Protein AF-A0A9P6CPQ5-F1 (afdb_monomer)

Radius of gyration: 21.69 Å; Cα contacts (8 Å, |Δi|>4): 184; chains: 1; bounding box: 57×40×64 Å

Secondary structure (DSSP, 8-state):
-PPPP--TT-HHHHHHHHHHHHHHHHHHHHHHHHHHHHHHHHHHHHHH-SS--HHHHHHHHHHHHHHHHHHHHHHHHHHHHHHHHHHHHSS-TTS-HHHHHHHHHHHHHHHHHHHHHHHHHHHHHHHHHHHHHHHHH-TT-GGGGHHHHHHHHHHHHHHHHHHHHHHH-S---S-HHHHHHHHHHHHHHHHHHHHHHHHHHHHHHHHHHHHHHHH-S-PPPHHHHHHHHHHHHHHHHHHHHHHHHHHHHHHH--

pLDDT: mean 83.07, std 12.84, range [24.42, 96.0]

Foldseek 3Di:
DDQDPPDLPPVVVVVLVLVLLVVVLVLLVVVLVVLVVLLVVLVCVVVVDPDDDPVSVVSNVLSVLLNVLSVLLSVLSVVLSVLLCCLQPVDDPPDRNVVSVVVSQVVSQVSVLSNLLSVLVNLLSLLVVLLVVLCVLPVPCNVLSVVLVVLSVVSVVLSVVVVVVCVVDVGDGPDPVSLVSVLSNLVSSLVSLVSSLVSLVVSLVVVVVVCCVVPNDDDQDPSNVVSVVSNVVSVVVSVSSVVVSVSSVVVRVD

Structure (mmCIF, N/CA/C/O backbone):
data_AF-A0A9P6CPQ5-F1
#
_entry.id   AF-A0A9P6CPQ5-F1
#
loop_
_atom_site.group_PDB
_atom_site.id
_atom_site.type_symbol
_atom_site.label_atom_id
_atom_site.label_alt_id
_atom_site.label_comp_id
_atom_site.label_asym_id
_atom_site.label_entity_id
_atom_site.label_seq_id
_atom_site.pdbx_PDB_ins_code
_atom_site.Cartn_x
_atom_site.Cartn_y
_atom_site.Cartn_z
_atom_site.occupancy
_atom_site.B_iso_or_equiv
_atom_site.auth_seq_id
_atom_site.auth_comp_id
_atom_site.auth_asym_id
_atom_site.auth_atom_id
_atom_site.pdbx_PDB_model_num
ATOM 1 N N . MET A 1 1 ? 3.823 -22.098 -23.178 1.00 31.42 1 MET A N 1
ATOM 2 C CA . MET A 1 1 ? 3.227 -20.832 -23.645 1.00 31.42 1 MET A CA 1
ATOM 3 C C . MET A 1 1 ? 4.375 -19.932 -24.034 1.00 31.42 1 MET A C 1
ATOM 5 O O . MET A 1 1 ? 5.145 -19.537 -23.172 1.00 31.42 1 MET A O 1
ATOM 9 N N . THR A 1 2 ? 4.579 -19.764 -25.333 1.00 24.42 2 THR A N 1
ATOM 10 C CA . THR A 1 2 ? 5.554 -18.829 -25.897 1.00 24.42 2 THR A CA 1
ATOM 11 C C . THR A 1 2 ? 5.168 -17.404 -25.490 1.00 24.42 2 THR A C 1
ATOM 13 O O . THR A 1 2 ? 3.975 -17.102 -25.558 1.00 24.42 2 THR A O 1
ATOM 16 N N . PRO A 1 3 ? 6.114 -16.541 -25.076 1.00 35.53 3 PRO A N 1
ATOM 17 C CA . PRO A 1 3 ? 5.821 -15.123 -24.927 1.00 35.53 3 PRO A CA 1
ATOM 18 C C . PRO A 1 3 ? 5.409 -14.634 -26.311 1.00 35.53 3 PRO A C 1
ATOM 20 O O . PRO A 1 3 ? 6.125 -14.890 -27.285 1.00 35.53 3 PRO A O 1
ATOM 23 N N . ILE A 1 4 ? 4.225 -14.039 -26.422 1.00 40.38 4 ILE A N 1
ATOM 24 C CA . ILE A 1 4 ? 3.797 -13.411 -27.665 1.00 40.38 4 ILE A CA 1
ATOM 25 C C . ILE A 1 4 ? 4.879 -12.382 -27.989 1.00 40.38 4 ILE A C 1
ATOM 27 O O . ILE A 1 4 ? 5.231 -11.531 -27.171 1.00 40.38 4 ILE A O 1
ATOM 31 N N . LEU A 1 5 ? 5.521 -12.580 -29.142 1.00 40.88 5 LEU A N 1
ATOM 32 C CA . LEU A 1 5 ? 6.531 -11.667 -29.634 1.00 40.88 5 LEU A CA 1
ATOM 33 C C . LEU A 1 5 ? 5.871 -10.297 -29.715 1.00 40.88 5 LEU A C 1
ATOM 35 O O . LEU A 1 5 ? 4.930 -10.106 -30.480 1.00 40.88 5 LEU A O 1
ATOM 39 N N . TRP A 1 6 ? 6.378 -9.368 -28.916 1.00 44.75 6 TRP A N 1
ATOM 40 C CA . TRP A 1 6 ? 6.218 -7.944 -29.123 1.00 44.75 6 TRP A CA 1
ATOM 41 C C . TRP A 1 6 ? 6.447 -7.663 -30.620 1.00 44.75 6 TRP A C 1
ATOM 43 O O . TRP A 1 6 ? 7.574 -7.785 -31.101 1.00 44.75 6 TRP A O 1
ATOM 53 N N . ASP A 1 7 ? 5.372 -7.406 -31.373 1.00 47.28 7 ASP A N 1
ATOM 54 C CA . ASP A 1 7 ? 5.467 -6.987 -32.768 1.00 47.28 7 ASP A CA 1
ATOM 55 C C . ASP A 1 7 ? 5.577 -5.454 -32.779 1.00 47.28 7 ASP A C 1
ATOM 57 O O . ASP A 1 7 ? 4.589 -4.770 -32.488 1.00 47.28 7 ASP A O 1
ATOM 61 N N . PRO A 1 8 ? 6.760 -4.889 -33.087 1.00 51.69 8 PRO A N 1
ATOM 62 C CA . PRO A 1 8 ? 6.961 -3.445 -33.204 1.00 51.69 8 PRO A CA 1
ATOM 63 C C . PRO A 1 8 ? 5.977 -2.757 -34.155 1.00 51.69 8 PRO A C 1
ATOM 65 O O . PRO A 1 8 ? 5.837 -1.535 -34.089 1.00 51.69 8 PRO A O 1
ATOM 68 N N . GLN A 1 9 ? 5.382 -3.508 -35.087 1.00 51.47 9 GLN A N 1
ATOM 69 C CA . GLN A 1 9 ? 4.557 -2.980 -36.165 1.00 51.47 9 GLN A CA 1
ATOM 70 C C . GLN A 1 9 ? 3.056 -3.020 -35.872 1.00 51.47 9 GLN A C 1
ATOM 72 O O . GLN A 1 9 ? 2.306 -2.407 -36.630 1.00 51.47 9 GLN A O 1
ATOM 77 N N . ASP A 1 10 ? 2.605 -3.660 -34.784 1.00 61.84 10 ASP A N 1
ATOM 78 C CA . ASP A 1 10 ? 1.198 -3.598 -34.384 1.00 61.84 10 ASP A CA 1
ATOM 79 C C . ASP A 1 10 ? 0.936 -2.337 -33.529 1.00 61.84 10 ASP A C 1
ATOM 81 O O . ASP A 1 10 ? 1.302 -2.283 -32.343 1.00 61.84 10 ASP A O 1
ATOM 85 N N . PRO A 1 11 ? 0.268 -1.301 -34.078 1.00 61.53 11 PRO A N 1
ATOM 86 C CA . PRO A 1 11 ? -0.075 -0.100 -33.320 1.00 61.53 11 PRO A CA 1
ATOM 87 C C . PRO A 1 11 ? -0.959 -0.406 -32.101 1.00 61.53 11 PRO A C 1
ATOM 89 O O . PRO A 1 11 ? -0.952 0.363 -31.137 1.00 61.53 11 PRO A O 1
ATOM 92 N N . SER A 1 12 ? -1.679 -1.535 -32.094 1.00 66.94 12 SER A N 1
ATOM 93 C CA . SER A 1 12 ? -2.527 -1.946 -30.975 1.00 66.94 12 SER A CA 1
ATOM 94 C C . SER A 1 12 ? -1.720 -2.248 -29.705 1.00 66.94 12 SER A C 1
ATOM 96 O O . SER A 1 12 ? -2.159 -1.903 -28.605 1.00 66.94 12 SER A O 1
ATOM 98 N N . ILE A 1 13 ? -0.511 -2.806 -29.836 1.00 64.12 13 ILE A N 1
ATOM 99 C CA . ILE A 1 13 ? 0.372 -3.143 -28.708 1.00 64.12 13 ILE A CA 1
ATOM 100 C C . ILE A 1 13 ? 0.935 -1.865 -28.082 1.00 64.12 13 ILE A C 1
ATOM 102 O O . ILE A 1 13 ? 0.884 -1.688 -26.865 1.00 64.12 13 ILE A O 1
ATOM 106 N N . SER A 1 14 ? 1.396 -0.927 -28.912 1.00 65.62 14 SER A N 1
ATOM 107 C CA . SER A 1 14 ? 1.930 0.362 -28.450 1.00 65.62 14 SER A CA 1
ATOM 108 C C . SER A 1 14 ? 0.888 1.172 -27.668 1.00 65.62 14 SER A C 1
ATOM 110 O O . SER A 1 14 ? 1.192 1.720 -26.606 1.00 65.62 14 SER A O 1
ATOM 112 N N . ILE A 1 15 ? -0.362 1.193 -28.150 1.00 70.56 15 ILE A N 1
ATOM 113 C CA . ILE A 1 15 ? -1.483 1.848 -27.462 1.00 70.56 15 ILE A CA 1
ATOM 114 C C . ILE A 1 15 ? -1.780 1.153 -26.128 1.00 70.56 15 ILE A C 1
ATOM 116 O O . ILE A 1 15 ? -1.920 1.829 -25.111 1.00 70.56 15 ILE A O 1
ATOM 120 N N . ARG A 1 16 ? -1.825 -0.185 -26.091 1.00 72.06 16 ARG A N 1
ATOM 121 C CA . ARG A 1 16 ? -2.076 -0.947 -24.853 1.00 72.06 16 ARG A CA 1
ATOM 122 C C . ARG A 1 16 ? -1.023 -0.679 -23.783 1.00 72.06 16 ARG A C 1
ATOM 124 O O . ARG A 1 16 ? -1.380 -0.454 -22.629 1.00 72.06 16 ARG A O 1
ATOM 131 N N . VAL A 1 17 ? 0.256 -0.662 -24.157 1.00 72.31 17 VAL A N 1
ATOM 132 C CA . VAL A 1 17 ? 1.353 -0.380 -23.220 1.00 72.31 17 VAL A CA 1
ATOM 133 C C . VAL A 1 17 ? 1.255 1.056 -22.693 1.00 72.31 17 VAL A C 1
ATOM 135 O O . VAL A 1 17 ? 1.361 1.271 -21.487 1.00 72.31 17 VAL A O 1
ATOM 138 N N . ALA A 1 18 ? 0.963 2.037 -23.553 1.00 73.88 18 ALA A N 1
ATOM 139 C CA . ALA A 1 18 ? 0.739 3.416 -23.120 1.00 73.88 18 ALA A CA 1
ATOM 140 C C . ALA A 1 18 ? -0.460 3.539 -22.159 1.00 73.88 18 ALA A C 1
ATOM 142 O O . ALA A 1 18 ? -0.346 4.177 -21.110 1.00 73.88 18 ALA A O 1
ATOM 143 N N . CYS A 1 19 ? -1.583 2.878 -22.465 1.00 79.38 19 CYS A N 1
ATOM 144 C CA . CYS A 1 19 ? -2.745 2.809 -21.578 1.00 79.38 19 CYS A CA 1
ATOM 145 C C . CYS A 1 19 ? -2.403 2.162 -20.231 1.00 79.38 19 CYS A C 1
ATOM 147 O O . CYS A 1 19 ? -2.866 2.648 -19.203 1.00 79.38 19 CYS A O 1
ATOM 149 N N . TYR A 1 20 ? -1.576 1.113 -20.214 1.00 81.56 20 TYR A N 1
ATOM 150 C CA . TYR A 1 20 ? -1.116 0.474 -18.981 1.00 81.56 20 TYR A CA 1
ATOM 151 C C . TYR A 1 20 ? -0.311 1.437 -18.100 1.00 81.56 20 TYR A C 1
ATOM 153 O O . TYR A 1 20 ? -0.651 1.602 -16.929 1.00 81.56 20 TYR A O 1
ATOM 161 N N . TYR A 1 21 ? 0.714 2.105 -18.643 1.00 81.06 21 TYR A N 1
ATOM 162 C CA . TYR A 1 21 ? 1.523 3.054 -17.866 1.00 81.06 21 TYR A CA 1
ATOM 163 C C . TYR A 1 21 ? 0.689 4.240 -17.372 1.00 81.06 21 TYR A C 1
ATOM 165 O O . TYR A 1 21 ? 0.829 4.642 -16.219 1.00 81.06 21 TYR A O 1
ATOM 173 N N . PHE A 1 22 ? -0.226 4.753 -18.198 1.00 83.00 22 PHE A N 1
ATOM 174 C CA . PHE A 1 22 ? -1.120 5.843 -17.810 1.00 83.00 22 PHE A CA 1
ATOM 175 C C . PHE A 1 22 ? -2.119 5.433 -16.718 1.00 83.00 22 PHE A C 1
ATOM 177 O O . PHE A 1 22 ? -2.287 6.151 -15.730 1.00 83.00 22 PHE A O 1
ATOM 184 N N . ALA A 1 23 ? -2.768 4.273 -16.870 1.00 85.00 23 ALA A N 1
ATOM 185 C CA . ALA A 1 23 ? -3.699 3.744 -15.877 1.00 85.00 23 ALA A CA 1
ATOM 186 C C . ALA A 1 23 ? -2.981 3.457 -14.555 1.00 85.00 23 ALA A C 1
ATOM 188 O O . ALA A 1 23 ? -3.473 3.846 -13.499 1.00 85.00 23 ALA A O 1
ATOM 189 N N . ARG A 1 24 ? -1.787 2.851 -14.619 1.00 84.06 24 ARG A N 1
ATOM 190 C CA . ARG A 1 24 ? -0.928 2.625 -13.453 1.00 84.06 24 ARG A CA 1
ATOM 191 C C . ARG A 1 24 ? -0.603 3.949 -12.765 1.00 84.06 24 ARG A C 1
ATOM 193 O O . ARG A 1 24 ? -0.932 4.087 -11.594 1.00 84.06 24 ARG A O 1
ATOM 200 N N . ALA A 1 25 ? -0.032 4.922 -13.476 1.00 87.44 25 ALA A N 1
ATOM 201 C CA . ALA A 1 25 ? 0.311 6.224 -12.903 1.00 87.44 25 ALA A CA 1
ATOM 202 C C . ALA A 1 25 ? -0.902 6.882 -12.230 1.00 87.44 25 ALA A C 1
ATOM 204 O O . ALA A 1 25 ? -0.833 7.237 -11.063 1.00 87.44 25 ALA A O 1
ATOM 205 N N . SER A 1 26 ? -2.051 6.922 -12.909 1.00 88.00 26 SER A N 1
ATOM 206 C CA . SER A 1 26 ? -3.280 7.517 -12.366 1.00 88.00 26 SER A CA 1
ATOM 207 C C . SER A 1 26 ? -3.748 6.847 -11.068 1.00 88.00 26 SER A C 1
ATOM 209 O O . SER A 1 26 ? -4.131 7.533 -10.118 1.00 88.00 26 SER A O 1
ATOM 211 N N . THR A 1 27 ? -3.708 5.511 -11.001 1.00 86.69 27 THR A N 1
ATOM 212 C CA . THR A 1 27 ? -4.066 4.757 -9.790 1.00 86.69 27 THR A CA 1
ATOM 213 C C . THR A 1 27 ? -3.108 5.056 -8.636 1.00 86.69 27 THR A C 1
ATOM 215 O O . THR A 1 27 ? -3.568 5.297 -7.518 1.00 86.69 27 THR A O 1
ATOM 218 N N . PHE A 1 28 ? -1.796 5.076 -8.890 1.00 86.75 28 PHE A N 1
ATOM 219 C CA . PHE A 1 28 ? -0.790 5.369 -7.863 1.00 86.75 28 PHE A CA 1
ATOM 220 C C . PHE A 1 28 ? -0.875 6.820 -7.371 1.00 86.75 28 PHE A C 1
ATOM 222 O O . PHE A 1 28 ? -0.919 7.033 -6.159 1.00 86.75 28 PHE A O 1
ATOM 229 N N . THR A 1 29 ? -1.067 7.794 -8.266 1.00 91.00 29 THR A N 1
ATOM 230 C CA . THR A 1 29 ? -1.266 9.201 -7.888 1.00 91.00 29 THR A CA 1
ATOM 231 C C . THR A 1 29 ? -2.510 9.380 -7.012 1.00 91.00 29 THR A C 1
ATOM 233 O O . THR A 1 29 ? -2.482 10.131 -6.034 1.00 91.00 29 THR A O 1
ATOM 236 N N . PHE A 1 30 ? -3.607 8.674 -7.316 1.00 88.69 30 PHE A N 1
ATOM 237 C CA . PHE A 1 30 ? -4.825 8.725 -6.504 1.00 88.69 30 PHE A CA 1
ATOM 238 C C . PHE A 1 30 ? -4.595 8.181 -5.086 1.00 88.69 30 PHE A C 1
ATOM 240 O O . PHE A 1 30 ? -4.963 8.830 -4.105 1.00 88.69 30 PHE A O 1
ATOM 247 N N . ILE A 1 31 ? -3.939 7.020 -4.968 1.00 86.88 31 ILE A N 1
ATOM 248 C CA . ILE A 1 31 ? -3.581 6.421 -3.673 1.00 86.88 31 ILE A CA 1
ATOM 249 C C . ILE A 1 31 ? -2.635 7.345 -2.899 1.00 86.88 31 ILE A C 1
ATOM 251 O O . ILE A 1 31 ? -2.847 7.595 -1.712 1.00 86.88 31 ILE A O 1
ATOM 255 N N . TYR A 1 32 ? -1.635 7.910 -3.574 1.00 91.25 32 TYR A N 1
ATOM 256 C CA . TYR A 1 32 ? -0.685 8.837 -2.973 1.00 91.25 32 TYR A CA 1
ATOM 257 C C . TYR A 1 32 ? -1.381 10.084 -2.412 1.00 91.25 32 TYR A C 1
ATOM 259 O O . TYR A 1 32 ? -1.105 10.486 -1.281 1.00 91.25 32 TYR A O 1
ATOM 267 N N . GLY A 1 33 ? -2.355 10.644 -3.137 1.00 91.50 33 GLY A N 1
ATOM 268 C CA . GLY A 1 33 ? -3.180 11.753 -2.653 1.00 91.50 33 GLY A CA 1
ATOM 269 C C . GLY A 1 33 ? -3.898 11.439 -1.334 1.00 91.50 33 GLY A C 1
ATOM 270 O O . GLY A 1 33 ? -3.899 12.264 -0.418 1.00 91.50 33 GLY A O 1
ATOM 271 N N . ILE A 1 34 ? -4.443 10.225 -1.190 1.00 88.31 34 ILE A N 1
ATOM 272 C CA . ILE A 1 34 ? -5.050 9.763 0.070 1.00 88.31 34 ILE A CA 1
ATOM 273 C C . ILE A 1 34 ? -3.997 9.701 1.184 1.00 88.31 34 ILE A C 1
ATOM 275 O O . ILE A 1 34 ? -4.240 10.198 2.287 1.00 88.31 34 ILE A O 1
ATOM 279 N N . SER A 1 35 ? -2.816 9.148 0.901 1.00 87.88 35 SER A N 1
ATOM 280 C CA . SER A 1 35 ? -1.709 9.069 1.862 1.00 87.88 35 SER A CA 1
ATOM 281 C C . SER A 1 35 ? -1.252 10.450 2.343 1.00 87.88 35 SER A C 1
ATOM 283 O O . SER A 1 35 ? -1.015 10.626 3.540 1.00 87.88 35 SER A O 1
ATOM 285 N N . VAL A 1 36 ? -1.209 11.457 1.460 1.00 92.12 36 VAL A N 1
ATOM 286 C CA . VAL A 1 36 ? -0.909 12.851 1.839 1.00 92.12 36 VAL A CA 1
ATOM 287 C C . VAL A 1 36 ? -1.946 13.379 2.830 1.00 92.12 36 VAL A C 1
ATOM 289 O O . VAL A 1 36 ? -1.586 13.911 3.880 1.00 92.12 36 VAL A O 1
ATOM 292 N N . LEU A 1 37 ? -3.239 13.203 2.540 1.00 92.19 37 LEU A N 1
ATOM 293 C CA . LEU A 1 37 ? -4.313 13.671 3.422 1.00 92.19 37 LEU A CA 1
ATOM 294 C C . LEU A 1 37 ? -4.255 12.998 4.801 1.00 92.19 37 LEU A C 1
ATOM 296 O O . LEU A 1 37 ? -4.388 13.677 5.821 1.00 92.19 37 LEU A O 1
ATOM 300 N N . LEU A 1 38 ? -4.012 11.685 4.853 1.00 87.75 38 LEU A N 1
ATOM 301 C CA . LEU A 1 38 ? -3.870 10.940 6.109 1.00 87.75 38 LEU A CA 1
ATOM 302 C C . LEU A 1 38 ? -2.644 11.385 6.913 1.00 87.75 38 LEU A C 1
ATOM 304 O O . LEU A 1 38 ? -2.708 11.480 8.143 1.00 87.75 38 LEU A O 1
ATOM 308 N N . PHE A 1 39 ? -1.540 11.697 6.237 1.00 92.69 39 PHE A N 1
ATOM 309 C CA . PHE A 1 39 ? -0.342 12.219 6.880 1.00 92.69 39 PHE A CA 1
ATOM 310 C C . PHE A 1 39 ? -0.584 13.611 7.481 1.00 92.69 39 PHE A C 1
ATOM 312 O O . PHE A 1 39 ? -0.291 13.831 8.658 1.00 92.69 39 PHE A O 1
ATOM 319 N N . LEU A 1 40 ? -1.225 14.520 6.739 1.00 93.38 40 LEU A N 1
ATOM 320 C CA . LEU A 1 40 ? -1.603 15.850 7.236 1.00 93.38 40 LEU A CA 1
ATOM 321 C C . LEU A 1 40 ? -2.569 15.778 8.430 1.00 93.38 40 LEU A C 1
ATOM 323 O O . LEU A 1 40 ? -2.427 16.523 9.405 1.00 93.38 40 LEU A O 1
ATOM 327 N N . GLN A 1 41 ? -3.530 14.851 8.396 1.00 90.38 41 GLN A N 1
ATOM 328 C CA . GLN A 1 41 ? -4.411 14.585 9.535 1.00 90.38 41 GLN A CA 1
ATOM 329 C C . GLN A 1 41 ? -3.628 14.045 10.736 1.00 90.38 41 GLN A C 1
ATOM 331 O O . GLN A 1 41 ? -3.842 14.499 11.861 1.00 90.38 41 GLN A O 1
ATOM 336 N N . SER A 1 42 ? -2.689 13.125 10.506 1.00 90.25 42 SER A N 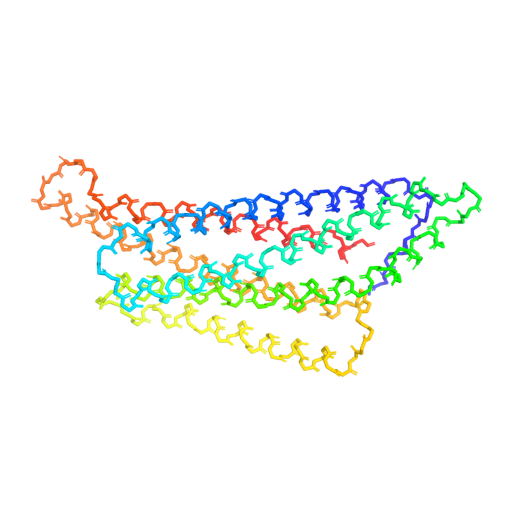1
ATOM 337 C CA . SER A 1 42 ? -1.830 12.564 11.555 1.00 90.25 42 SER A CA 1
ATOM 338 C C . SER A 1 42 ? -0.985 13.652 12.227 1.00 90.25 42 SER A C 1
ATOM 340 O O . SER A 1 42 ? -0.929 13.694 13.456 1.00 90.25 42 SER A O 1
ATOM 342 N N . ILE A 1 43 ? -0.410 14.580 11.451 1.00 92.25 43 ILE A N 1
ATOM 343 C CA . ILE A 1 43 ? 0.311 15.757 11.966 1.00 92.25 43 ILE A CA 1
ATOM 344 C C . ILE A 1 43 ? -0.618 16.627 12.814 1.00 92.25 43 ILE A C 1
ATOM 346 O O . ILE A 1 43 ? -0.290 16.975 13.948 1.00 92.25 43 ILE A O 1
ATOM 350 N N . THR A 1 44 ? -1.796 16.958 12.284 1.00 91.50 44 THR A N 1
ATOM 351 C CA . THR A 1 44 ? -2.745 17.848 12.961 1.00 91.50 44 THR A CA 1
ATOM 352 C C . THR A 1 44 ? -3.173 17.264 14.305 1.00 91.50 44 THR A C 1
ATOM 354 O O . THR A 1 44 ? -3.153 17.959 15.320 1.00 91.50 44 THR A O 1
ATOM 357 N N . VAL A 1 45 ? -3.508 15.972 14.353 1.00 88.25 45 VAL A N 1
ATOM 358 C CA . VAL A 1 45 ? -3.859 15.275 15.601 1.00 88.25 45 VAL A CA 1
ATOM 359 C C . VAL A 1 45 ? -2.680 15.247 16.573 1.00 88.25 45 VAL A C 1
ATOM 361 O O . VAL A 1 45 ? -2.890 15.437 17.770 1.00 88.25 45 VAL A O 1
ATOM 364 N N . TYR A 1 46 ? -1.458 15.034 16.081 1.00 90.12 46 TYR A N 1
ATOM 365 C CA . TYR A 1 46 ? -0.260 14.980 16.917 1.00 90.12 46 TYR A CA 1
ATOM 366 C C . TYR A 1 46 ? 0.063 16.332 17.571 1.00 90.12 46 TYR A C 1
ATOM 368 O O . TYR A 1 46 ? 0.400 16.371 18.750 1.00 90.12 46 TYR A O 1
ATOM 376 N N . ILE A 1 47 ? -0.090 17.439 16.836 1.00 89.94 47 ILE A N 1
ATOM 377 C CA . ILE A 1 47 ? 0.213 18.795 17.326 1.00 89.94 47 ILE A CA 1
ATOM 378 C C . ILE A 1 47 ? -0.905 19.344 18.224 1.00 89.94 47 ILE A C 1
ATOM 380 O O . ILE A 1 47 ? -0.639 20.003 19.226 1.00 89.94 47 ILE A O 1
ATOM 384 N N . THR A 1 48 ? -2.172 19.093 17.882 1.00 89.50 48 THR A N 1
ATOM 385 C CA . THR A 1 48 ? -3.320 19.685 18.601 1.00 89.50 48 THR A CA 1
ATOM 386 C C . THR A 1 48 ? -3.618 19.018 19.945 1.00 89.50 48 THR A C 1
ATOM 388 O O . THR A 1 48 ? -4.292 19.600 20.799 1.00 89.50 48 THR A O 1
ATOM 391 N N . ARG A 1 49 ? -3.134 17.793 20.174 1.00 84.25 49 ARG A N 1
ATOM 392 C CA . ARG A 1 49 ? -3.362 17.047 21.417 1.00 84.25 49 ARG A CA 1
ATOM 393 C C . ARG A 1 49 ? -2.316 17.428 22.470 1.00 84.25 49 ARG A C 1
ATOM 395 O O . ARG A 1 49 ? -1.146 17.105 22.334 1.00 84.25 49 ARG A O 1
ATOM 402 N N . LYS A 1 50 ? -2.762 18.029 23.583 1.00 76.00 50 LYS A N 1
ATOM 403 C CA . LYS A 1 50 ? -1.900 18.408 24.727 1.00 76.00 50 LYS A CA 1
ATOM 404 C C . LYS A 1 50 ? -1.135 17.241 25.367 1.00 76.00 50 LYS A C 1
ATOM 406 O O . LYS A 1 50 ? -0.081 17.460 25.950 1.00 76.00 50 LYS A O 1
ATOM 411 N N . GLN A 1 51 ? -1.677 16.026 25.308 1.00 81.12 51 GLN A N 1
ATOM 412 C CA . GLN A 1 51 ? -1.010 14.813 25.773 1.00 81.12 51 GLN A CA 1
ATOM 413 C C . GLN A 1 51 ? -1.189 13.720 24.728 1.00 81.12 51 GLN A C 1
ATOM 415 O O . GLN A 1 51 ? -2.313 13.302 24.435 1.00 81.12 51 GLN A O 1
ATOM 420 N N . SER A 1 52 ? -0.070 13.275 24.172 1.00 80.81 52 SER A N 1
ATOM 421 C CA . SER A 1 52 ? -0.041 12.218 23.173 1.00 80.81 52 SER A CA 1
ATOM 422 C C . SER A 1 52 ? 0.105 10.858 23.847 1.00 80.81 52 SER A C 1
ATOM 424 O O . SER A 1 52 ? 0.991 10.624 24.664 1.00 80.81 52 SER A O 1
ATOM 426 N N . THR A 1 53 ? -0.790 9.943 23.501 1.00 86.75 53 THR A N 1
ATOM 427 C CA . THR A 1 53 ? -0.766 8.550 23.952 1.00 86.75 53 THR A CA 1
ATOM 428 C C . THR A 1 53 ? 0.268 7.740 23.169 1.00 86.75 53 THR A C 1
ATOM 430 O O . THR A 1 53 ? 0.610 8.074 22.032 1.00 86.75 53 THR A O 1
ATOM 433 N N . ARG A 1 54 ? 0.706 6.599 23.726 1.00 86.25 54 ARG A N 1
ATOM 434 C CA . ARG A 1 54 ? 1.594 5.653 23.020 1.00 86.25 54 ARG A CA 1
ATOM 435 C C . ARG A 1 54 ? 1.037 5.252 21.650 1.00 86.25 54 ARG A C 1
ATOM 437 O O . ARG A 1 54 ? 1.782 5.205 20.680 1.00 86.25 54 ARG A O 1
ATOM 444 N N . SER A 1 55 ? -0.274 5.018 21.555 1.00 82.19 55 SER A N 1
ATOM 445 C CA . SER A 1 55 ? -0.930 4.681 20.286 1.00 82.19 55 SER A CA 1
ATOM 446 C C . SER A 1 55 ? -0.813 5.803 19.256 1.00 82.19 55 SER A C 1
ATOM 448 O O . SER A 1 55 ? -0.611 5.521 18.083 1.00 82.19 55 SER A O 1
ATOM 450 N N . GLN A 1 56 ? -0.913 7.069 19.670 1.00 85.00 56 GLN A N 1
ATOM 451 C CA . GLN A 1 56 ? -0.785 8.206 18.755 1.00 85.00 56 GLN A CA 1
ATOM 452 C C . GLN A 1 56 ? 0.645 8.375 18.239 1.00 85.00 56 GLN A C 1
ATOM 454 O O . GLN A 1 56 ? 0.818 8.710 17.073 1.00 85.00 56 GLN A O 1
ATOM 459 N N . HIS A 1 57 ? 1.660 8.107 19.066 1.00 87.56 57 HIS A N 1
ATOM 460 C CA . HIS A 1 57 ? 3.055 8.089 18.613 1.00 87.56 57 HIS A CA 1
ATOM 461 C C . HIS A 1 57 ? 3.291 7.004 17.563 1.00 87.56 57 HIS A C 1
ATOM 463 O O . HIS A 1 57 ? 3.846 7.289 16.507 1.00 87.56 57 HIS A O 1
ATOM 469 N N . TRP A 1 58 ? 2.810 5.783 17.816 1.00 87.94 58 TRP A N 1
ATOM 470 C CA . TRP A 1 58 ? 2.910 4.690 16.848 1.00 87.94 58 TRP A CA 1
ATOM 471 C C . TRP A 1 58 ? 2.161 4.993 15.552 1.00 87.94 58 TRP A C 1
ATOM 473 O O . TRP A 1 58 ? 2.711 4.786 14.477 1.00 87.94 58 TRP A O 1
ATOM 483 N N . MET A 1 59 ? 0.945 5.537 15.639 1.00 85.38 59 MET A N 1
ATOM 484 C CA . MET A 1 59 ? 0.188 5.940 14.454 1.00 85.38 59 MET A CA 1
ATOM 485 C C . MET A 1 59 ? 0.908 7.030 13.660 1.00 85.38 59 MET A C 1
ATOM 487 O O . MET A 1 59 ? 1.001 6.920 12.447 1.00 85.38 59 MET A O 1
ATOM 491 N N . PHE A 1 60 ? 1.455 8.052 14.323 1.00 90.19 60 PHE A N 1
ATOM 492 C CA . PHE A 1 60 ? 2.207 9.105 13.645 1.00 90.19 60 PHE A CA 1
ATOM 493 C C . PHE A 1 60 ? 3.471 8.562 12.966 1.00 90.19 60 PHE A C 1
ATOM 495 O O . PHE A 1 60 ? 3.727 8.878 11.804 1.00 90.19 60 PHE A O 1
ATOM 502 N N . LEU A 1 61 ? 4.226 7.702 13.658 1.00 91.12 61 LEU A N 1
ATOM 503 C CA . LEU A 1 61 ? 5.415 7.054 13.110 1.00 91.12 61 LEU A CA 1
ATOM 504 C C . LEU A 1 61 ? 5.073 6.216 11.873 1.00 91.12 61 LEU A C 1
ATOM 506 O O . LEU A 1 61 ? 5.702 6.382 10.832 1.00 91.12 61 LEU A O 1
ATOM 510 N N . ILE A 1 62 ? 4.054 5.360 11.967 1.00 89.81 62 ILE A N 1
ATOM 511 C CA . ILE A 1 62 ? 3.634 4.503 10.856 1.00 89.81 62 ILE A CA 1
ATOM 512 C C . ILE A 1 62 ? 3.128 5.349 9.682 1.00 89.81 62 ILE A C 1
ATOM 514 O O . ILE A 1 62 ? 3.590 5.131 8.567 1.00 89.81 62 ILE A O 1
ATOM 518 N N . SER A 1 63 ? 2.276 6.355 9.923 1.00 90.50 63 SER A N 1
ATOM 519 C CA . SER A 1 63 ? 1.809 7.281 8.879 1.00 90.50 63 SER A CA 1
ATOM 520 C C . SER A 1 63 ? 2.968 7.997 8.179 1.00 90.50 63 SER A C 1
ATOM 522 O O . SER A 1 63 ? 2.923 8.212 6.969 1.00 90.50 63 SER A O 1
ATOM 524 N N . THR A 1 64 ? 4.017 8.356 8.926 1.00 92.38 64 THR A N 1
ATOM 525 C CA . THR A 1 64 ? 5.228 8.988 8.378 1.00 92.38 64 THR A CA 1
ATOM 526 C C . THR A 1 64 ? 6.003 8.015 7.494 1.00 92.38 64 THR A C 1
ATOM 528 O O . THR A 1 64 ? 6.381 8.369 6.380 1.00 92.38 64 THR A O 1
ATOM 531 N N . ILE A 1 65 ? 6.201 6.775 7.954 1.00 92.31 65 ILE A N 1
ATOM 532 C CA . ILE A 1 65 ? 6.874 5.726 7.176 1.00 92.31 65 ILE A CA 1
ATOM 533 C C . ILE A 1 65 ? 6.102 5.455 5.882 1.00 92.31 65 ILE A C 1
ATOM 535 O O . ILE A 1 65 ? 6.694 5.494 4.806 1.00 92.31 65 ILE A O 1
ATOM 539 N N . THR A 1 66 ? 4.783 5.254 5.955 1.00 91.19 66 THR A N 1
ATOM 540 C CA . THR A 1 66 ? 3.952 5.013 4.766 1.00 91.19 66 THR A CA 1
ATOM 541 C C . THR A 1 66 ? 3.944 6.203 3.812 1.00 91.19 66 THR A C 1
ATOM 543 O O . THR A 1 66 ? 3.948 6.005 2.604 1.00 91.19 66 THR A O 1
ATOM 546 N N . PHE A 1 67 ? 3.991 7.439 4.322 1.00 93.62 67 PHE A N 1
ATOM 547 C CA . PHE A 1 67 ? 4.087 8.635 3.482 1.00 93.62 67 PHE A CA 1
ATOM 548 C C . PHE A 1 67 ? 5.425 8.703 2.730 1.00 93.62 67 PHE A C 1
ATOM 550 O O . PHE A 1 67 ? 5.441 8.960 1.525 1.00 93.62 67 PHE A O 1
ATOM 557 N N . ILE A 1 68 ? 6.546 8.425 3.407 1.00 95.00 68 ILE A N 1
ATOM 558 C CA . ILE A 1 68 ? 7.878 8.394 2.781 1.00 95.00 68 ILE A CA 1
ATOM 559 C C . ILE A 1 68 ? 7.938 7.298 1.712 1.00 95.00 68 ILE A C 1
ATOM 561 O O . ILE A 1 68 ? 8.359 7.570 0.588 1.00 95.00 68 ILE A O 1
ATOM 565 N N . LEU A 1 69 ? 7.479 6.085 2.038 1.00 94.06 69 LEU A N 1
ATOM 566 C CA . LEU A 1 69 ? 7.433 4.968 1.091 1.00 94.06 69 LEU A CA 1
ATOM 567 C C . LEU A 1 69 ? 6.566 5.312 -0.125 1.00 94.06 69 LEU A C 1
ATOM 569 O O . LEU A 1 69 ? 7.049 5.204 -1.249 1.00 94.06 69 LEU A O 1
ATOM 573 N N . GLY A 1 70 ? 5.352 5.828 0.088 1.00 93.25 70 GLY A N 1
ATOM 574 C CA . GLY A 1 70 ? 4.461 6.242 -0.996 1.00 93.25 70 GLY A CA 1
ATOM 575 C C . GLY A 1 70 ? 5.056 7.350 -1.873 1.00 93.25 70 GLY A C 1
ATOM 576 O O . GLY A 1 70 ? 4.900 7.317 -3.090 1.00 93.25 70 GLY A O 1
ATOM 577 N N . THR A 1 71 ? 5.811 8.289 -1.289 1.00 94.69 71 THR A N 1
ATOM 578 C CA . THR A 1 71 ? 6.501 9.351 -2.048 1.00 94.69 71 THR A CA 1
ATOM 579 C C . THR A 1 71 ? 7.573 8.774 -2.968 1.00 94.69 71 THR A C 1
ATOM 581 O O . THR A 1 71 ? 7.679 9.172 -4.131 1.00 94.69 71 THR A O 1
ATOM 584 N N . ILE A 1 72 ? 8.373 7.828 -2.464 1.00 94.50 72 ILE A N 1
ATOM 585 C CA . ILE A 1 72 ? 9.397 7.153 -3.269 1.00 94.50 72 ILE A CA 1
ATOM 586 C C . ILE A 1 72 ? 8.721 6.333 -4.372 1.00 94.50 72 ILE A C 1
ATOM 588 O O . ILE A 1 72 ? 9.132 6.412 -5.529 1.00 94.50 72 ILE A O 1
ATOM 592 N N . ASN A 1 73 ? 7.661 5.602 -4.026 1.00 91.94 73 ASN A N 1
ATOM 593 C CA . ASN A 1 73 ? 6.919 4.759 -4.950 1.00 91.94 73 ASN A CA 1
ATOM 594 C C . ASN A 1 73 ? 6.343 5.575 -6.121 1.00 91.94 73 ASN A C 1
ATOM 596 O O . ASN A 1 73 ? 6.660 5.313 -7.282 1.00 91.94 73 ASN A O 1
ATOM 600 N N . GLU A 1 74 ? 5.611 6.649 -5.822 1.00 92.62 74 GLU A N 1
ATOM 601 C CA . GLU A 1 74 ? 5.046 7.550 -6.832 1.00 92.62 74 GLU A CA 1
ATOM 602 C C . GLU A 1 74 ? 6.138 8.168 -7.715 1.00 92.62 74 GLU A C 1
ATOM 604 O O . GLU A 1 74 ? 6.037 8.173 -8.943 1.00 92.62 74 GLU A O 1
ATOM 609 N N . SER A 1 75 ? 7.244 8.611 -7.109 1.00 92.75 75 SER A N 1
ATOM 610 C CA . SER A 1 75 ? 8.376 9.177 -7.852 1.00 92.75 75 SER A CA 1
ATOM 611 C C . SER A 1 75 ? 8.978 8.172 -8.841 1.00 92.75 75 SER A C 1
ATOM 613 O O . SER A 1 75 ? 9.319 8.543 -9.966 1.00 92.75 75 SER A O 1
ATOM 615 N N . THR A 1 76 ? 9.087 6.894 -8.457 1.00 91.25 76 THR A N 1
ATOM 616 C CA . THR A 1 76 ? 9.576 5.835 -9.356 1.00 91.25 76 THR A CA 1
ATOM 617 C C . THR A 1 76 ? 8.603 5.529 -10.493 1.00 91.25 76 THR A C 1
ATOM 619 O O . THR A 1 76 ? 9.044 5.394 -11.634 1.00 91.25 76 THR A O 1
ATOM 622 N N . VAL A 1 77 ? 7.290 5.509 -10.233 1.00 89.62 77 VAL A N 1
ATOM 623 C CA . VAL A 1 77 ? 6.259 5.293 -11.265 1.00 89.62 77 VAL A CA 1
ATOM 624 C C . VAL A 1 77 ? 6.246 6.437 -12.283 1.00 89.62 77 VAL A C 1
ATOM 626 O O . VAL A 1 77 ? 6.185 6.194 -13.494 1.00 89.62 77 VAL A O 1
ATOM 629 N N . ILE A 1 78 ? 6.360 7.685 -11.821 1.00 90.75 78 ILE A N 1
ATOM 630 C CA . ILE A 1 78 ? 6.475 8.857 -12.699 1.00 90.75 78 ILE A CA 1
ATOM 631 C C . ILE A 1 78 ? 7.754 8.763 -13.536 1.00 90.75 78 ILE A C 1
ATOM 633 O O . ILE A 1 78 ? 7.706 8.968 -14.750 1.00 90.75 78 ILE A O 1
ATOM 637 N N . LEU A 1 79 ? 8.889 8.414 -12.922 1.00 90.75 79 LEU A N 1
ATOM 638 C CA . LEU A 1 79 ? 10.160 8.270 -13.631 1.00 90.75 79 LEU A CA 1
ATOM 639 C C . LEU A 1 79 ? 10.087 7.197 -14.727 1.00 90.75 79 LEU A C 1
ATOM 641 O O . LEU A 1 79 ? 10.494 7.465 -15.857 1.00 90.75 79 LEU A O 1
ATOM 645 N N . GLU A 1 80 ? 9.529 6.019 -14.436 1.00 85.88 80 GLU A N 1
ATOM 646 C CA . GLU A 1 80 ? 9.298 4.965 -15.435 1.00 85.88 80 GLU A CA 1
ATOM 647 C C . GLU A 1 80 ? 8.409 5.462 -16.579 1.00 85.88 80 GLU A C 1
ATOM 649 O O . GLU A 1 80 ? 8.740 5.280 -17.750 1.00 85.88 80 GLU A O 1
ATOM 654 N N . THR A 1 81 ? 7.320 6.162 -16.258 1.00 85.19 81 THR A N 1
ATOM 655 C CA . THR A 1 81 ? 6.404 6.721 -17.261 1.00 85.19 81 THR A CA 1
ATOM 656 C C . THR A 1 81 ? 7.116 7.737 -18.162 1.00 85.19 81 THR A C 1
ATOM 658 O O . THR A 1 81 ? 6.974 7.698 -19.384 1.00 85.19 81 THR A O 1
ATOM 661 N N . VAL A 1 82 ? 7.953 8.610 -17.592 1.00 87.12 82 VAL A N 1
ATOM 662 C CA . VAL A 1 82 ? 8.749 9.588 -18.351 1.00 87.12 82 VAL A CA 1
ATOM 663 C C . VAL A 1 82 ? 9.793 8.902 -19.233 1.00 87.12 82 VAL A C 1
ATOM 665 O O . VAL A 1 82 ? 9.955 9.299 -20.389 1.00 87.12 82 VAL A O 1
ATOM 668 N N . ILE A 1 83 ? 10.490 7.876 -18.730 1.00 86.12 83 ILE A N 1
ATOM 669 C CA . ILE A 1 83 ? 11.456 7.096 -19.522 1.00 86.12 83 ILE A CA 1
ATOM 670 C C . ILE A 1 83 ? 10.746 6.434 -20.706 1.00 86.12 83 ILE A C 1
ATOM 672 O O . ILE A 1 83 ? 11.245 6.518 -21.828 1.00 86.12 83 ILE A O 1
ATOM 676 N N . PHE A 1 84 ? 9.572 5.835 -20.478 1.00 80.88 84 PHE A N 1
ATOM 677 C CA . PHE A 1 84 ? 8.777 5.209 -21.533 1.00 80.88 84 PHE A CA 1
ATOM 678 C C . PHE A 1 84 ? 8.392 6.217 -22.620 1.00 80.88 84 PHE A C 1
ATOM 680 O O . PHE A 1 84 ? 8.657 5.990 -23.799 1.00 80.88 84 PHE A O 1
ATOM 687 N N . ILE A 1 85 ? 7.831 7.365 -22.225 1.00 81.25 85 ILE A N 1
ATOM 688 C CA . ILE A 1 85 ? 7.416 8.422 -23.156 1.00 81.25 85 ILE A CA 1
ATOM 689 C C . ILE A 1 85 ? 8.620 8.945 -23.950 1.00 81.25 85 ILE A C 1
ATOM 691 O O . ILE A 1 85 ? 8.539 9.085 -25.169 1.00 81.25 85 ILE A O 1
ATOM 695 N N . ARG A 1 86 ? 9.765 9.196 -23.302 1.00 82.25 86 ARG A N 1
ATOM 696 C CA . ARG A 1 86 ? 10.977 9.660 -23.999 1.00 82.25 86 ARG A CA 1
ATOM 697 C C . ARG A 1 86 ? 11.513 8.625 -24.983 1.00 82.25 86 ARG A C 1
ATOM 699 O O . ARG A 1 86 ? 11.880 8.988 -26.096 1.00 82.25 86 ARG A O 1
ATOM 706 N N . ALA A 1 87 ? 11.543 7.351 -24.605 1.00 78.25 87 ALA A N 1
ATOM 707 C CA . ALA A 1 87 ? 11.986 6.294 -25.506 1.00 78.25 87 ALA A CA 1
ATOM 708 C C . ALA A 1 87 ? 11.038 6.132 -26.707 1.00 78.25 87 ALA A C 1
ATOM 710 O O . ALA A 1 87 ? 11.501 5.979 -27.835 1.00 78.25 87 ALA A O 1
ATOM 711 N N . ALA A 1 88 ? 9.724 6.240 -26.486 1.00 72.69 88 ALA A N 1
ATOM 712 C CA . ALA A 1 88 ? 8.719 6.124 -27.539 1.00 72.69 88 ALA A CA 1
ATOM 713 C C . ALA A 1 88 ? 8.717 7.323 -28.509 1.00 72.69 88 ALA A C 1
ATOM 715 O O . ALA A 1 88 ? 8.622 7.128 -29.720 1.00 72.69 88 ALA A O 1
ATOM 716 N N . PHE A 1 89 ? 8.842 8.555 -27.998 1.00 70.12 89 PHE A N 1
ATOM 717 C CA . PHE A 1 89 ? 8.596 9.777 -28.777 1.00 70.12 89 PHE A CA 1
ATOM 718 C C . PHE A 1 89 ? 9.839 10.626 -29.090 1.00 70.12 89 PHE A C 1
ATOM 720 O O . PHE A 1 89 ? 9.779 11.441 -30.006 1.00 70.12 89 PHE A O 1
ATOM 727 N N . SER A 1 90 ? 10.953 10.480 -28.362 1.00 66.38 90 SER A N 1
ATOM 728 C CA . SER 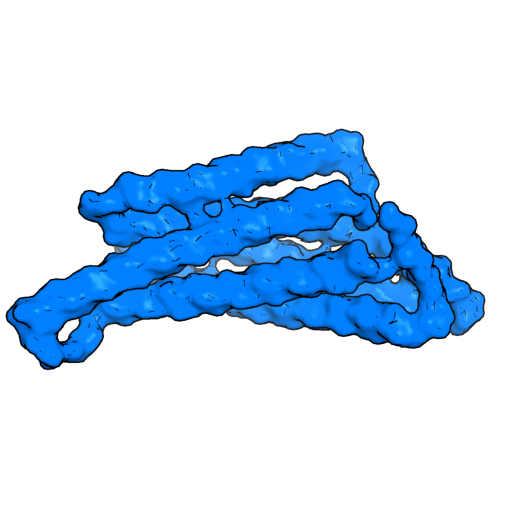A 1 90 ? 12.143 11.343 -28.519 1.00 66.38 90 SER A CA 1
ATOM 729 C C . SER A 1 90 ? 13.314 10.691 -29.264 1.00 66.38 90 SER A C 1
ATOM 731 O O . SER A 1 90 ? 14.264 11.389 -29.607 1.00 66.38 90 SER A O 1
ATOM 733 N N . MET A 1 91 ? 13.275 9.380 -29.521 1.00 63.38 91 MET A N 1
ATOM 734 C CA . MET A 1 91 ? 14.303 8.693 -30.317 1.00 63.38 91 MET A CA 1
ATOM 735 C C . MET A 1 91 ? 14.033 8.829 -31.819 1.00 63.38 91 MET A C 1
ATOM 737 O O . MET A 1 91 ? 12.872 8.813 -32.238 1.00 63.38 91 MET A O 1
ATOM 741 N N . ASP A 1 92 ? 15.110 8.933 -32.611 1.00 69.94 92 ASP A N 1
ATOM 742 C CA . ASP A 1 92 ? 15.092 9.158 -34.065 1.00 69.94 92 ASP A CA 1
ATOM 743 C C . ASP A 1 92 ? 14.034 8.291 -34.774 1.00 69.94 92 ASP A C 1
ATOM 745 O O . ASP A 1 92 ? 13.836 7.124 -34.428 1.00 69.94 92 ASP A O 1
ATOM 749 N N . ARG A 1 93 ? 13.332 8.824 -35.780 1.00 63.91 93 ARG A N 1
ATOM 750 C CA . ARG A 1 93 ? 12.332 8.046 -36.540 1.00 63.91 93 ARG A CA 1
ATOM 751 C C . ARG A 1 93 ? 12.942 6.805 -37.195 1.00 63.91 93 ARG A C 1
ATOM 753 O O . ARG A 1 93 ? 12.216 5.847 -37.428 1.00 63.91 93 ARG A O 1
ATOM 760 N N . ASN A 1 94 ? 14.253 6.819 -37.426 1.00 70.06 94 ASN A N 1
ATOM 761 C CA . ASN A 1 94 ? 14.991 5.728 -38.054 1.00 70.06 94 ASN A CA 1
ATOM 762 C C . ASN A 1 94 ? 15.390 4.599 -37.091 1.00 70.06 94 ASN A C 1
ATOM 764 O O . ASN A 1 94 ? 15.782 3.535 -37.561 1.00 70.06 94 ASN A O 1
ATOM 768 N N . THR A 1 95 ? 15.311 4.796 -35.765 1.00 73.44 95 THR A N 1
ATOM 769 C CA . THR A 1 95 ? 15.576 3.689 -34.824 1.00 73.44 95 THR A CA 1
ATOM 770 C C . THR A 1 95 ? 14.406 2.724 -34.837 1.00 73.44 95 THR A C 1
ATOM 772 O O . THR A 1 95 ? 13.245 3.143 -34.756 1.00 73.44 95 THR A O 1
ATOM 775 N N . SER A 1 96 ? 14.708 1.427 -34.923 1.00 77.06 96 SER A N 1
ATOM 776 C CA . SER A 1 96 ? 13.662 0.412 -34.902 1.00 77.06 96 SER A CA 1
ATOM 777 C C . SER A 1 96 ? 12.888 0.516 -33.582 1.00 77.06 96 SER A C 1
ATOM 779 O O . SER A 1 96 ? 13.484 0.813 -32.538 1.00 77.06 96 SER A O 1
ATOM 781 N N . PRO A 1 97 ? 11.567 0.269 -33.563 1.00 70.56 97 PRO A N 1
ATOM 782 C CA . PRO A 1 97 ? 10.827 0.363 -32.311 1.00 70.56 97 PRO A CA 1
ATOM 783 C C . PRO A 1 97 ? 11.376 -0.621 -31.255 1.00 70.56 97 PRO A C 1
ATOM 785 O O . PRO A 1 97 ? 11.244 -0.370 -30.057 1.00 70.56 97 PRO A O 1
ATOM 788 N N . LEU A 1 98 ? 12.010 -1.728 -31.688 1.00 72.56 98 LEU A N 1
ATOM 789 C CA . LEU A 1 98 ? 12.579 -2.756 -30.806 1.00 72.56 98 LEU A CA 1
ATOM 790 C C . LEU A 1 98 ? 13.743 -2.200 -30.001 1.00 72.56 98 LEU A C 1
ATOM 792 O O . LEU A 1 98 ? 13.813 -2.388 -28.789 1.00 72.56 98 LEU A O 1
ATOM 796 N N . GLU A 1 99 ? 14.635 -1.478 -30.671 1.00 77.38 99 GLU A N 1
ATOM 797 C CA . GLU A 1 99 ? 15.769 -0.823 -30.026 1.00 77.38 99 GLU A CA 1
ATOM 798 C C . GLU A 1 99 ? 15.287 0.237 -29.035 1.00 77.38 99 GLU A C 1
ATOM 800 O O . GLU A 1 99 ? 15.782 0.287 -27.908 1.00 77.38 99 GLU A O 1
ATOM 805 N N . LYS A 1 100 ? 14.263 1.024 -29.398 1.00 76.62 100 LYS A N 1
ATOM 806 C CA . LYS A 1 100 ? 13.658 2.015 -28.490 1.00 76.62 100 LYS A CA 1
ATOM 807 C C . LYS A 1 100 ? 13.128 1.357 -27.217 1.00 76.62 100 LYS A C 1
ATOM 809 O O . LYS A 1 100 ? 13.404 1.830 -26.112 1.00 76.62 100 LYS A O 1
ATOM 814 N N . TYR A 1 101 ? 12.421 0.238 -27.361 1.00 75.00 101 TYR A N 1
ATOM 815 C CA . TYR A 1 101 ? 11.898 -0.531 -26.236 1.00 75.00 101 TYR A CA 1
ATOM 816 C C . TYR A 1 101 ? 13.016 -1.125 -25.368 1.00 75.00 101 TYR A C 1
ATOM 818 O O . TYR A 1 101 ? 13.002 -0.967 -24.149 1.00 75.00 101 TYR A O 1
ATOM 826 N N . GLN A 1 102 ? 14.038 -1.734 -25.971 1.00 77.81 102 GLN A N 1
ATOM 827 C CA . GLN A 1 102 ? 15.173 -2.301 -25.236 1.00 77.81 102 GLN A CA 1
ATOM 828 C C . GLN A 1 102 ? 15.960 -1.244 -24.453 1.00 77.81 102 GLN A C 1
ATOM 830 O O . GLN A 1 102 ? 16.387 -1.500 -23.324 1.00 77.81 102 GLN A O 1
ATOM 835 N N . VAL A 1 103 ? 16.143 -0.047 -25.017 1.00 81.50 103 VAL A N 1
ATOM 836 C CA . VAL A 1 103 ? 16.780 1.066 -24.300 1.00 81.50 103 VAL A CA 1
ATOM 837 C C . VAL A 1 103 ? 15.900 1.530 -23.138 1.00 81.50 103 VAL A C 1
ATOM 839 O O . VAL A 1 103 ? 16.418 1.727 -22.039 1.00 81.50 103 VAL A O 1
ATOM 842 N N . ALA A 1 104 ? 14.581 1.636 -23.336 1.00 79.88 104 ALA A N 1
ATOM 843 C CA . ALA A 1 104 ? 13.643 1.963 -22.263 1.00 79.88 104 ALA A CA 1
ATOM 844 C C . ALA A 1 104 ? 13.739 0.959 -21.105 1.00 79.88 104 ALA A C 1
ATOM 846 O O . ALA A 1 104 ? 13.901 1.366 -19.957 1.00 79.88 104 ALA A O 1
ATOM 847 N N . LEU A 1 105 ? 13.732 -0.343 -21.406 1.00 78.31 105 LEU A N 1
ATOM 848 C CA . LEU A 1 105 ? 13.858 -1.407 -20.408 1.00 78.31 105 LEU A CA 1
ATOM 849 C C . LEU A 1 105 ? 15.156 -1.308 -19.604 1.00 78.31 105 LEU A C 1
ATOM 851 O O . LEU A 1 105 ? 15.132 -1.395 -18.376 1.00 78.31 105 LEU A O 1
ATOM 855 N N . LYS A 1 106 ? 16.290 -1.074 -20.275 1.00 82.19 106 LYS A N 1
ATOM 856 C CA . LYS A 1 106 ? 17.586 -0.899 -19.601 1.00 82.19 106 LYS A CA 1
ATOM 857 C C . LYS A 1 106 ? 17.587 0.311 -18.667 1.00 82.19 106 LYS A C 1
ATOM 859 O O . LYS A 1 106 ? 18.113 0.228 -17.560 1.00 82.19 106 LYS A O 1
ATOM 864 N N . LEU A 1 107 ? 16.982 1.421 -19.089 1.00 84.75 107 LEU A N 1
ATOM 865 C CA . LEU A 1 107 ? 16.867 2.630 -18.270 1.00 84.75 107 LEU A CA 1
ATOM 866 C C . LEU A 1 107 ? 15.902 2.448 -17.087 1.00 84.75 107 LEU A C 1
ATOM 868 O O . LEU A 1 107 ? 16.123 3.034 -16.028 1.00 84.75 107 LEU A O 1
ATOM 872 N N . MET A 1 108 ? 14.866 1.619 -17.242 1.00 84.19 108 MET A N 1
ATOM 873 C CA . MET A 1 108 ? 13.885 1.314 -16.195 1.00 84.19 108 MET A CA 1
ATOM 874 C C . MET A 1 108 ? 14.360 0.275 -15.181 1.00 84.19 108 MET A C 1
ATOM 876 O O . MET A 1 108 ? 13.791 0.219 -14.098 1.00 84.19 108 MET A O 1
ATOM 880 N N . ALA A 1 109 ? 15.391 -0.521 -15.473 1.00 81.44 109 ALA A N 1
ATOM 881 C CA . ALA A 1 109 ? 15.815 -1.617 -14.598 1.00 81.44 109 ALA A CA 1
ATOM 882 C C . ALA A 1 109 ? 16.098 -1.160 -13.153 1.00 81.44 109 ALA A C 1
ATOM 884 O O . ALA A 1 109 ? 15.590 -1.744 -12.198 1.00 81.44 109 ALA A O 1
ATOM 885 N N . LYS A 1 110 ? 16.857 -0.069 -12.974 1.00 83.06 110 LYS A N 1
ATOM 886 C CA . LYS A 1 110 ? 17.153 0.476 -11.636 1.00 83.06 110 LYS A CA 1
ATOM 887 C C . LYS A 1 110 ? 15.911 1.072 -10.945 1.00 83.06 110 LYS A C 1
ATOM 889 O O . LYS A 1 110 ? 15.659 0.681 -9.806 1.00 83.06 110 LYS A O 1
ATOM 894 N N . PRO A 1 111 ? 15.134 1.978 -11.581 1.00 85.88 111 PRO A N 1
ATOM 895 C CA . PRO A 1 111 ? 13.866 2.457 -11.026 1.00 85.88 111 PRO A CA 1
ATOM 896 C C . PRO A 1 111 ? 12.904 1.334 -10.630 1.00 85.88 111 PRO A C 1
ATOM 898 O O . PRO A 1 111 ? 12.375 1.373 -9.524 1.00 85.88 111 PRO A O 1
ATOM 901 N N . ASN A 1 112 ? 12.757 0.309 -11.472 1.00 83.56 112 ASN A N 1
ATOM 902 C CA . ASN A 1 112 ? 11.875 -0.828 -11.226 1.00 83.56 112 ASN A CA 1
ATOM 903 C C . ASN A 1 112 ? 12.312 -1.624 -9.994 1.00 83.56 112 ASN A C 1
ATOM 905 O O . ASN A 1 112 ? 11.487 -1.982 -9.160 1.00 83.56 112 ASN A O 1
ATOM 909 N N . THR A 1 113 ? 13.614 -1.849 -9.816 1.00 83.38 113 THR A N 1
ATOM 910 C CA . THR A 1 113 ? 14.130 -2.494 -8.601 1.00 83.38 113 THR A CA 1
ATOM 911 C C . THR A 1 113 ? 13.789 -1.701 -7.337 1.00 83.38 113 THR A C 1
ATOM 913 O O . THR A 1 113 ? 13.353 -2.282 -6.342 1.00 83.38 113 THR A O 1
ATOM 916 N N . ILE A 1 114 ? 13.949 -0.373 -7.370 1.00 87.31 114 ILE A N 1
ATOM 917 C CA . ILE A 1 114 ? 13.595 0.501 -6.240 1.00 87.31 114 ILE A CA 1
ATOM 918 C C . ILE A 1 114 ? 12.083 0.450 -5.991 1.00 87.31 114 ILE A C 1
ATOM 920 O O . ILE A 1 114 ? 11.662 0.263 -4.851 1.00 87.31 114 ILE A O 1
ATOM 924 N N . TYR A 1 115 ? 11.279 0.555 -7.051 1.00 87.69 115 TYR A N 1
ATOM 925 C CA . TYR A 1 115 ? 9.823 0.449 -7.003 1.00 87.69 115 TYR A CA 1
ATOM 926 C C . TYR A 1 115 ? 9.376 -0.856 -6.335 1.00 87.69 115 TYR A C 1
ATOM 928 O O . TYR A 1 115 ? 8.557 -0.825 -5.417 1.00 87.69 115 TYR A O 1
ATOM 936 N N . GLN A 1 116 ? 9.934 -2.000 -6.744 1.00 85.19 116 GLN A N 1
ATOM 937 C CA . GLN A 1 116 ? 9.557 -3.299 -6.188 1.00 85.19 116 GLN A CA 1
ATOM 938 C C . GLN A 1 116 ? 9.927 -3.414 -4.699 1.00 85.19 116 GLN A C 1
ATOM 940 O O . GLN A 1 116 ? 9.100 -3.848 -3.898 1.00 85.19 116 GLN A O 1
ATOM 945 N N . LEU A 1 117 ? 11.132 -2.975 -4.314 1.00 87.62 117 LEU A N 1
ATOM 946 C CA . LEU A 1 117 ? 11.591 -2.959 -2.918 1.00 87.62 117 LEU A CA 1
ATOM 947 C C . LEU A 1 117 ? 10.688 -2.095 -2.027 1.00 87.62 117 LEU A C 1
ATOM 949 O O . LEU A 1 117 ? 10.295 -2.505 -0.937 1.00 87.62 117 LEU A O 1
ATOM 953 N N . VAL A 1 118 ? 10.359 -0.894 -2.492 1.00 91.38 118 VAL A N 1
ATOM 954 C CA . VAL A 1 118 ? 9.536 0.059 -1.741 1.00 91.38 118 VAL A CA 1
ATOM 955 C C . VAL A 1 118 ? 8.088 -0.415 -1.665 1.00 91.38 118 VAL A C 1
ATOM 957 O O . VAL A 1 118 ? 7.500 -0.370 -0.587 1.00 91.38 118 VAL A O 1
ATOM 960 N N . SER A 1 119 ? 7.542 -0.934 -2.768 1.00 88.75 119 SER A N 1
ATOM 961 C CA . SER A 1 119 ? 6.181 -1.479 -2.825 1.00 88.75 119 SER A CA 1
ATOM 962 C C . SER A 1 119 ? 5.990 -2.657 -1.868 1.00 88.75 119 SER A C 1
ATOM 964 O O . SER A 1 119 ? 4.961 -2.739 -1.204 1.00 88.75 119 SER A O 1
ATOM 966 N N . ALA A 1 120 ? 6.981 -3.547 -1.761 1.00 89.62 120 ALA A N 1
ATOM 967 C CA . ALA A 1 120 ? 6.977 -4.658 -0.808 1.00 89.62 120 ALA A CA 1
ATOM 968 C C . ALA A 1 120 ? 6.829 -4.164 0.642 1.00 89.62 120 ALA A C 1
ATOM 970 O O . ALA A 1 120 ? 5.913 -4.558 1.367 1.00 89.62 120 ALA A O 1
ATOM 971 N N . CYS A 1 121 ? 7.669 -3.205 1.036 1.00 91.75 121 CYS A N 1
ATOM 972 C CA . CYS A 1 121 ? 7.585 -2.576 2.351 1.00 91.75 121 CYS A CA 1
ATOM 973 C C . CYS A 1 121 ? 6.235 -1.875 2.572 1.00 91.75 121 CYS A C 1
ATOM 975 O O . CYS A 1 121 ? 5.631 -2.019 3.633 1.00 91.75 121 CYS A O 1
ATOM 977 N N . GLU A 1 122 ? 5.750 -1.119 1.586 1.00 90.31 122 GLU A N 1
ATOM 978 C CA . GLU A 1 122 ? 4.488 -0.379 1.680 1.00 90.31 122 GLU A CA 1
ATOM 979 C C . GLU A 1 122 ? 3.288 -1.313 1.903 1.00 90.31 122 GLU A C 1
ATOM 981 O O . GLU A 1 122 ? 2.462 -1.046 2.781 1.00 90.31 122 GLU A O 1
ATOM 986 N N . ILE A 1 123 ? 3.232 -2.440 1.181 1.00 90.31 123 ILE A N 1
ATOM 987 C CA . ILE A 1 123 ? 2.205 -3.475 1.363 1.00 90.31 123 ILE A CA 1
ATOM 988 C C . ILE A 1 123 ? 2.246 -4.025 2.795 1.00 90.31 123 ILE A C 1
ATOM 990 O O . ILE A 1 123 ? 1.210 -4.063 3.459 1.00 90.31 123 ILE A O 1
ATOM 994 N N . LEU A 1 124 ? 3.430 -4.372 3.311 1.00 91.06 124 LEU A N 1
ATOM 995 C CA . LEU A 1 124 ? 3.575 -4.888 4.676 1.00 91.06 124 LEU A CA 1
ATOM 996 C C . LEU A 1 124 ? 3.084 -3.916 5.742 1.00 91.06 124 LEU A C 1
ATOM 998 O O . LEU A 1 124 ? 2.334 -4.307 6.641 1.00 91.06 124 LEU A O 1
ATOM 1002 N N . PHE A 1 125 ? 3.496 -2.649 5.662 1.00 90.88 125 PHE A N 1
ATOM 1003 C CA . PHE A 1 125 ? 3.048 -1.637 6.617 1.00 90.88 125 PHE A CA 1
ATOM 1004 C C . PHE A 1 125 ? 1.537 -1.418 6.517 1.00 90.88 125 PHE A C 1
ATOM 1006 O O . PHE A 1 125 ? 0.869 -1.335 7.551 1.00 90.88 125 PHE A O 1
ATOM 1013 N N . SER A 1 126 ? 0.984 -1.388 5.302 1.00 89.00 126 SER A N 1
ATOM 1014 C CA . SER A 1 126 ? -0.459 -1.266 5.084 1.00 89.00 126 SER A CA 1
ATOM 1015 C C . SER A 1 126 ? -1.234 -2.421 5.730 1.00 89.00 126 SER A C 1
ATOM 1017 O O . SER A 1 126 ? -2.148 -2.184 6.530 1.00 89.00 126 SER A O 1
ATOM 1019 N N . ASP A 1 127 ? -0.819 -3.667 5.481 1.00 91.69 127 ASP A N 1
ATOM 1020 C CA . ASP A 1 127 ? -1.452 -4.860 6.048 1.00 91.69 127 ASP A CA 1
ATOM 1021 C C . ASP A 1 127 ? -1.341 -4.875 7.580 1.00 91.69 127 ASP A C 1
ATOM 1023 O O . ASP A 1 127 ? -2.321 -5.163 8.272 1.00 91.69 127 ASP A O 1
ATOM 1027 N N . CYS A 1 128 ? -0.199 -4.462 8.143 1.00 91.81 128 CYS A N 1
ATOM 1028 C CA . CYS A 1 128 ? -0.037 -4.326 9.592 1.00 91.81 128 CYS A CA 1
ATOM 1029 C C . CYS A 1 128 ? -1.057 -3.348 10.196 1.00 91.81 128 CYS A C 1
ATOM 1031 O O . CYS A 1 128 ? -1.665 -3.648 11.226 1.00 91.81 128 CYS A O 1
ATOM 1033 N N . ILE A 1 129 ? -1.298 -2.198 9.552 1.00 90.06 129 ILE A N 1
ATOM 1034 C CA . ILE A 1 129 ? -2.300 -1.217 10.001 1.00 90.06 129 ILE A CA 1
ATOM 1035 C C . ILE A 1 129 ? -3.713 -1.807 9.898 1.00 90.06 129 ILE A C 1
ATOM 1037 O O . ILE A 1 129 ? -4.548 -1.572 10.772 1.00 90.06 129 ILE A O 1
ATOM 1041 N N . ILE A 1 130 ? -4.020 -2.563 8.838 1.00 90.38 130 ILE A N 1
ATOM 1042 C CA . ILE A 1 130 ? -5.311 -3.252 8.667 1.00 90.38 130 ILE A CA 1
ATOM 1043 C C . ILE A 1 130 ? -5.551 -4.253 9.808 1.00 90.38 130 ILE A C 1
ATOM 1045 O O . ILE A 1 130 ? -6.571 -4.168 10.498 1.00 90.38 130 ILE A O 1
ATOM 1049 N N . VAL A 1 131 ? -4.600 -5.159 10.050 1.00 92.06 131 VAL A N 1
ATOM 1050 C CA . VAL A 1 131 ? -4.707 -6.189 11.096 1.00 92.06 131 VAL A CA 1
ATOM 1051 C C . VAL A 1 131 ? -4.781 -5.552 12.482 1.00 92.06 131 VAL A C 1
ATOM 1053 O O . VAL A 1 131 ? -5.620 -5.940 13.298 1.00 92.06 131 VAL A O 1
ATOM 1056 N N . TRP A 1 132 ? -3.964 -4.528 12.743 1.00 90.62 132 TRP A N 1
ATOM 1057 C CA . TRP A 1 132 ? -3.994 -3.788 14.003 1.00 90.62 132 TRP A CA 1
ATOM 1058 C C . TRP A 1 132 ? -5.361 -3.139 14.257 1.00 90.62 132 TRP A C 1
ATOM 1060 O O . TRP A 1 132 ? -5.907 -3.267 15.355 1.00 90.62 132 TRP A O 1
ATOM 1070 N N . ARG A 1 133 ? -5.960 -2.500 13.243 1.00 85.81 133 ARG A N 1
ATOM 1071 C CA . ARG A 1 133 ? -7.307 -1.914 13.353 1.00 85.81 133 ARG A CA 1
ATOM 1072 C C . ARG A 1 133 ? -8.353 -2.968 13.703 1.00 85.81 133 ARG A C 1
ATOM 1074 O O . ARG A 1 133 ? -9.138 -2.753 14.627 1.00 85.81 133 ARG A O 1
ATOM 1081 N N . ALA A 1 134 ? -8.341 -4.110 13.016 1.00 89.88 134 ALA A N 1
ATOM 1082 C CA . ALA A 1 134 ? -9.250 -5.213 13.319 1.00 89.88 134 ALA A CA 1
ATOM 1083 C C . ALA A 1 134 ? -9.061 -5.705 14.767 1.00 89.88 134 ALA A C 1
ATOM 1085 O O . ALA A 1 134 ? -10.037 -5.844 15.504 1.00 89.88 134 ALA A O 1
ATOM 1086 N N . PHE A 1 135 ? -7.813 -5.871 15.213 1.00 90.69 135 PHE A N 1
ATOM 1087 C CA . PHE A 1 135 ? -7.483 -6.277 16.581 1.00 90.69 135 PHE A CA 1
ATOM 1088 C C . PHE A 1 135 ? -8.022 -5.329 17.653 1.00 90.69 135 PHE A C 1
ATOM 1090 O O . PHE A 1 135 ? -8.608 -5.779 18.641 1.00 90.69 135 PHE A O 1
ATOM 1097 N N . VAL A 1 136 ? -7.848 -4.020 17.462 1.00 87.00 136 VAL A N 1
ATOM 1098 C CA . VAL A 1 136 ? -8.310 -3.004 18.418 1.00 87.00 136 VAL A CA 1
ATOM 1099 C C . VAL A 1 136 ? -9.839 -2.959 18.496 1.00 87.00 136 VAL A C 1
ATOM 1101 O O . VAL A 1 136 ? -10.383 -2.765 19.585 1.00 87.00 136 VAL A O 1
ATOM 1104 N N . LEU A 1 137 ? -10.535 -3.162 17.373 1.00 87.88 137 LEU A N 1
ATOM 1105 C CA . LEU A 1 137 ? -11.999 -3.137 17.308 1.00 87.88 137 LEU A CA 1
ATOM 1106 C C . LEU A 1 137 ? -12.648 -4.423 17.848 1.00 87.88 137 LEU A C 1
ATOM 1108 O O . LEU A 1 137 ? -13.690 -4.362 18.496 1.00 87.88 137 LEU A O 1
ATOM 1112 N N . LEU A 1 138 ? -12.027 -5.588 17.646 1.00 86.38 138 LEU A N 1
ATOM 1113 C CA . LEU A 1 138 ? -12.558 -6.903 18.040 1.00 86.38 138 LEU A CA 1
ATOM 1114 C C . LEU A 1 138 ? -12.228 -7.280 19.495 1.00 86.38 138 LEU A C 1
ATOM 1116 O O . LEU A 1 138 ? -11.818 -8.408 19.773 1.00 86.38 138 LEU A O 1
ATOM 1120 N N . GLN A 1 139 ? -12.430 -6.368 20.452 1.00 78.56 139 GLN A N 1
ATOM 1121 C CA . GLN A 1 139 ? -11.979 -6.550 21.843 1.00 78.56 139 GLN A CA 1
ATOM 1122 C C . GLN A 1 139 ? -12.461 -7.857 22.500 1.00 78.56 139 GLN A C 1
ATOM 1124 O O . GLN A 1 139 ? -11.676 -8.495 23.198 1.00 78.56 139 GLN A O 1
ATOM 1129 N N . TYR A 1 140 ? -13.700 -8.285 22.229 1.00 76.81 140 TYR A N 1
ATOM 1130 C CA . TYR A 1 140 ? -14.308 -9.489 22.816 1.00 76.81 140 TYR A CA 1
ATOM 1131 C C . TYR A 1 140 ? -14.118 -10.774 21.990 1.00 76.81 140 TYR A C 1
ATOM 1133 O O . TYR A 1 140 ? -14.243 -11.871 22.527 1.00 76.81 140 TYR A O 1
ATOM 1141 N N . ARG A 1 141 ? -13.818 -10.674 20.687 1.00 84.81 141 ARG A N 1
ATOM 1142 C CA . ARG A 1 141 ? -13.680 -11.826 19.769 1.00 84.81 141 ARG A CA 1
ATOM 1143 C C . ARG A 1 141 ? -12.355 -11.783 19.008 1.00 84.81 141 ARG A C 1
ATOM 1145 O O . ARG A 1 141 ? -12.312 -11.985 17.797 1.00 84.81 141 ARG A O 1
ATOM 1152 N N . ARG A 1 142 ? -11.259 -11.539 19.734 1.00 85.69 142 ARG A N 1
ATOM 1153 C CA . ARG A 1 142 ? -9.904 -11.397 19.165 1.00 85.69 142 ARG A CA 1
ATOM 1154 C C . ARG A 1 142 ? -9.438 -12.616 18.369 1.00 85.69 142 ARG A C 1
ATOM 1156 O O . ARG A 1 142 ? -8.620 -12.462 17.472 1.00 85.69 142 ARG A O 1
ATOM 1163 N N . TRP A 1 143 ? -9.981 -13.803 18.647 1.00 87.75 143 TRP A N 1
ATOM 1164 C CA . TRP A 1 143 ? -9.665 -15.023 17.896 1.00 87.75 143 TRP A CA 1
ATOM 1165 C C . TRP A 1 143 ? -9.986 -14.903 16.395 1.00 87.75 143 TRP A C 1
ATOM 1167 O O . TRP A 1 143 ? -9.301 -15.508 15.580 1.00 87.75 143 TRP A O 1
ATOM 1177 N N . LEU A 1 144 ? -10.955 -14.067 16.004 1.00 89.69 144 LEU A N 1
ATOM 1178 C CA . LEU A 1 144 ? -11.283 -13.824 14.594 1.00 89.69 144 LEU A CA 1
ATOM 1179 C C . LEU A 1 144 ? -10.150 -13.123 13.826 1.00 89.69 144 LEU A C 1
ATOM 1181 O O . LEU A 1 144 ? -10.086 -13.212 12.603 1.00 89.69 144 LEU A O 1
ATOM 1185 N N . VAL A 1 145 ? -9.232 -12.459 14.533 1.00 91.81 145 VAL A N 1
ATOM 1186 C CA . VAL A 1 145 ? -8.077 -11.762 13.947 1.00 91.81 145 VAL A CA 1
ATOM 1187 C C . VAL A 1 145 ? -6.966 -12.738 13.557 1.00 91.81 145 VAL A C 1
ATOM 1189 O O . VAL A 1 145 ? -6.105 -12.386 12.760 1.00 91.81 145 VAL A O 1
ATOM 1192 N N . ILE A 1 146 ? -7.016 -13.991 14.027 1.00 93.06 146 ILE A N 1
ATOM 1193 C CA . ILE A 1 146 ? -6.036 -15.023 13.659 1.00 93.06 146 ILE A CA 1
ATOM 1194 C C . ILE A 1 146 ? -5.966 -15.180 12.138 1.00 93.06 146 ILE A C 1
ATOM 1196 O O . ILE A 1 146 ? -4.876 -15.274 11.588 1.00 93.06 146 ILE A O 1
ATOM 1200 N N . VAL A 1 147 ? -7.108 -15.147 11.448 1.00 93.38 147 VAL A N 1
ATOM 1201 C CA . VAL A 1 147 ? -7.156 -15.326 9.991 1.00 93.38 147 VAL A CA 1
ATOM 1202 C C . VAL A 1 147 ? -6.406 -14.212 9.239 1.00 93.38 147 VAL A C 1
ATOM 1204 O O . VAL A 1 147 ? -5.471 -14.539 8.509 1.00 93.38 147 VAL A O 1
ATOM 1207 N N . PRO A 1 148 ? -6.721 -12.911 9.412 1.00 93.06 148 PRO A N 1
ATOM 1208 C CA . PRO A 1 148 ? -5.951 -11.854 8.758 1.00 93.06 148 PRO A CA 1
ATOM 1209 C C . PRO A 1 148 ? -4.502 -11.759 9.273 1.00 93.06 148 PRO A C 1
ATOM 1211 O O . PRO A 1 148 ? -3.620 -11.366 8.516 1.00 93.06 148 PRO A O 1
ATOM 1214 N N . SER A 1 149 ? -4.206 -12.173 10.513 1.00 92.69 149 SER A N 1
ATOM 1215 C CA . SER A 1 149 ? -2.819 -12.283 10.992 1.00 92.69 149 SER A CA 1
ATOM 1216 C C . SER A 1 149 ? -2.023 -13.381 10.281 1.00 92.69 149 SER A C 1
ATOM 1218 O O . SER A 1 149 ? -0.853 -13.173 9.977 1.00 92.69 149 SER A O 1
ATOM 1220 N N . LEU A 1 150 ? -2.635 -14.532 9.988 1.00 94.69 150 LEU A N 1
ATOM 1221 C CA . LEU A 1 150 ? -1.993 -15.595 9.210 1.00 94.69 150 LEU A CA 1
ATOM 1222 C C . LEU A 1 150 ? -1.702 -15.135 7.780 1.00 94.69 150 LEU A C 1
ATOM 1224 O O . LEU A 1 150 ? -0.618 -15.401 7.271 1.00 94.69 150 LEU A O 1
ATOM 1228 N N . LEU A 1 151 ? -2.624 -14.396 7.159 1.00 93.94 151 LEU A N 1
ATOM 1229 C CA . LEU A 1 151 ? -2.393 -13.821 5.832 1.00 93.94 151 LEU A CA 1
ATOM 1230 C C . LEU A 1 151 ? -1.250 -12.802 5.838 1.00 93.94 151 LEU A C 1
ATOM 1232 O O . LEU A 1 151 ? -0.384 -12.879 4.974 1.00 93.94 151 LEU A O 1
ATOM 1236 N N . LEU A 1 152 ? -1.177 -11.934 6.853 1.00 93.12 152 LEU A N 1
ATOM 1237 C CA . LEU A 1 152 ? -0.044 -11.022 7.040 1.00 93.12 152 LEU A CA 1
ATOM 1238 C C . LEU A 1 152 ? 1.289 -11.777 7.189 1.00 93.12 152 LEU A C 1
ATOM 1240 O O . LEU A 1 152 ? 2.298 -11.357 6.628 1.00 93.12 152 LEU A O 1
ATOM 1244 N N . LEU A 1 153 ? 1.309 -12.902 7.914 1.00 94.38 153 LEU A N 1
ATOM 1245 C CA . LEU A 1 153 ? 2.504 -13.748 8.022 1.00 94.38 153 LEU A CA 1
ATOM 1246 C C . LEU A 1 153 ? 2.891 -14.365 6.674 1.00 94.38 153 LEU A C 1
ATOM 1248 O O . LEU A 1 153 ? 4.079 -14.449 6.364 1.00 94.38 153 LEU A O 1
ATOM 1252 N N . CYS A 1 154 ? 1.912 -14.764 5.858 1.00 94.12 154 CYS A N 1
ATOM 1253 C CA . CYS A 1 154 ? 2.165 -15.204 4.489 1.00 94.12 154 CYS A CA 1
ATOM 1254 C C . CYS A 1 154 ? 2.758 -14.074 3.638 1.00 94.12 154 CYS A C 1
ATOM 1256 O O . CYS A 1 154 ? 3.752 -14.321 2.957 1.00 94.12 154 CYS A O 1
ATOM 1258 N N . THR A 1 155 ? 2.221 -12.849 3.718 1.00 92.31 155 THR A N 1
ATOM 1259 C CA . THR A 1 155 ? 2.780 -11.671 3.030 1.00 92.31 155 THR A CA 1
ATOM 1260 C C . THR A 1 155 ? 4.239 -11.459 3.444 1.00 92.31 155 THR A C 1
ATOM 1262 O O . THR A 1 155 ? 5.132 -11.449 2.599 1.00 92.31 155 THR A O 1
ATOM 1265 N N . PHE A 1 156 ? 4.516 -11.453 4.750 1.00 92.75 156 PHE A N 1
ATOM 1266 C CA . PHE A 1 156 ? 5.870 -11.304 5.289 1.00 92.75 156 PHE A CA 1
ATOM 1267 C C . PHE A 1 156 ? 6.838 -12.397 4.816 1.00 92.75 156 PHE A C 1
ATOM 1269 O O . PHE A 1 156 ? 7.982 -12.112 4.459 1.00 92.75 156 PHE A O 1
ATOM 1276 N N . ALA A 1 157 ? 6.388 -13.652 4.758 1.00 93.38 157 ALA A N 1
ATOM 1277 C CA . ALA A 1 157 ? 7.190 -14.742 4.215 1.00 93.38 157 ALA A CA 1
ATOM 1278 C C . ALA A 1 157 ? 7.489 -14.542 2.718 1.00 93.38 157 ALA A C 1
ATOM 1280 O O . ALA A 1 157 ? 8.620 -14.774 2.282 1.00 93.38 157 ALA A O 1
ATOM 1281 N N . THR A 1 158 ? 6.508 -14.082 1.932 1.00 91.12 158 THR A N 1
ATOM 1282 C CA . THR A 1 158 ? 6.718 -13.779 0.509 1.00 91.12 158 THR A CA 1
ATOM 1283 C C . THR A 1 158 ? 7.677 -12.609 0.293 1.00 91.12 158 THR A C 1
ATOM 1285 O O . THR A 1 158 ? 8.515 -12.692 -0.603 1.00 91.12 158 THR A O 1
ATOM 1288 N N . ASP A 1 159 ? 7.649 -11.590 1.154 1.00 89.00 159 ASP A N 1
ATOM 1289 C CA . ASP A 1 159 ? 8.588 -10.464 1.111 1.00 89.00 159 ASP A CA 1
ATOM 1290 C C . ASP A 1 159 ? 10.024 -10.879 1.418 1.00 89.00 159 ASP A C 1
ATOM 1292 O O . ASP A 1 159 ? 10.956 -10.481 0.720 1.00 89.00 159 ASP A O 1
ATOM 1296 N N . ILE A 1 160 ? 10.226 -11.741 2.417 1.00 90.62 160 ILE A N 1
ATOM 1297 C CA . ILE A 1 160 ? 11.558 -12.282 2.717 1.00 90.62 160 ILE A CA 1
ATOM 1298 C C . ILE A 1 160 ? 12.110 -13.047 1.510 1.00 90.62 160 ILE A C 1
ATOM 1300 O O . ILE A 1 160 ? 13.271 -12.863 1.138 1.00 90.62 160 ILE A O 1
ATOM 1304 N N . LEU A 1 161 ? 11.289 -13.893 0.879 1.00 88.56 161 LEU A N 1
ATOM 1305 C CA . LEU A 1 161 ? 11.686 -14.626 -0.326 1.00 88.56 161 LEU A CA 1
ATOM 1306 C C . LEU A 1 161 ? 12.008 -13.676 -1.484 1.00 88.56 161 LEU A C 1
ATOM 1308 O O . LEU A 1 161 ? 12.981 -13.907 -2.212 1.00 88.56 161 LEU A O 1
ATOM 1312 N N . PHE A 1 162 ? 11.225 -12.607 -1.631 1.00 86.38 162 PHE A N 1
ATOM 1313 C CA . PHE A 1 162 ? 11.452 -11.566 -2.621 1.00 86.38 162 PHE A CA 1
ATOM 1314 C C . PHE A 1 162 ? 12.802 -10.869 -2.403 1.00 86.38 162 PHE A C 1
ATOM 1316 O O . PHE A 1 162 ? 13.641 -10.865 -3.305 1.00 86.38 162 PHE A O 1
ATOM 1323 N N . PHE A 1 163 ? 13.077 -10.377 -1.191 1.00 87.19 163 PHE A N 1
ATOM 1324 C CA . PHE A 1 163 ? 14.346 -9.718 -0.863 1.00 87.19 163 PHE A CA 1
ATOM 1325 C C . PHE A 1 163 ? 15.548 -10.649 -0.975 1.00 87.19 163 PHE A C 1
ATOM 1327 O O . PHE A 1 163 ? 16.607 -10.243 -1.455 1.00 87.19 163 PHE A O 1
ATOM 1334 N N . TRP A 1 164 ? 15.395 -11.914 -0.584 1.00 86.81 164 TRP A N 1
ATOM 1335 C CA . TRP A 1 164 ? 16.458 -12.898 -0.732 1.00 86.81 164 TRP A CA 1
ATOM 1336 C C . TRP A 1 164 ? 16.825 -13.105 -2.204 1.00 86.81 164 TRP A C 1
ATOM 1338 O O . TRP A 1 164 ? 18.008 -13.076 -2.553 1.00 86.81 164 TRP A O 1
ATOM 1348 N N . LYS A 1 165 ? 15.832 -13.240 -3.090 1.00 83.38 165 LYS A N 1
ATOM 1349 C CA . LYS A 1 165 ? 16.069 -13.324 -4.537 1.00 83.38 165 LYS A CA 1
ATOM 1350 C C . LYS A 1 165 ? 16.683 -12.037 -5.082 1.00 83.38 165 LYS A C 1
ATOM 1352 O O . LYS A 1 165 ? 17.673 -12.122 -5.805 1.00 83.38 165 LYS A O 1
ATOM 1357 N N . LEU A 1 166 ? 16.173 -10.876 -4.674 1.00 79.94 166 LEU A N 1
ATOM 1358 C CA . LEU A 1 166 ? 16.717 -9.577 -5.066 1.00 79.94 166 LEU A CA 1
ATOM 1359 C C . LEU A 1 166 ? 18.194 -9.418 -4.676 1.00 79.94 166 LEU A C 1
ATOM 1361 O O . LEU A 1 166 ? 18.992 -8.920 -5.461 1.00 79.94 166 LEU A O 1
ATOM 1365 N N . SER A 1 167 ? 18.599 -9.925 -3.510 1.00 80.56 167 SER A N 1
ATOM 1366 C CA . SER A 1 167 ? 20.003 -9.890 -3.073 1.00 80.56 167 SER A CA 1
ATOM 1367 C C . SER A 1 167 ? 20.943 -10.781 -3.898 1.00 80.56 167 SER A C 1
ATOM 1369 O O . SER A 1 167 ? 22.155 -10.568 -3.898 1.00 80.56 167 SER A O 1
ATOM 1371 N N . LYS A 1 168 ? 20.407 -11.803 -4.579 1.00 79.06 168 LYS A N 1
ATOM 1372 C CA . LYS A 1 168 ? 21.187 -12.778 -5.358 1.00 79.06 168 LYS A CA 1
ATOM 1373 C C . LYS A 1 168 ? 21.321 -12.400 -6.827 1.00 79.06 168 LYS A C 1
ATOM 1375 O O . LYS A 1 168 ? 22.312 -12.776 -7.447 1.00 79.06 168 LYS A O 1
ATOM 1380 N N . TYR A 1 169 ? 20.354 -11.668 -7.369 1.00 71.06 169 TYR A N 1
ATOM 1381 C CA . TYR A 1 169 ? 20.319 -11.269 -8.770 1.00 71.06 169 TYR A CA 1
ATOM 1382 C C . TYR A 1 169 ? 20.250 -9.738 -8.831 1.00 71.06 169 TYR A C 1
ATOM 1384 O O . TYR A 1 169 ? 19.206 -9.152 -8.587 1.00 71.06 169 TYR A O 1
ATOM 1392 N N . ALA A 1 170 ? 21.388 -9.088 -9.104 1.00 56.22 170 ALA A N 1
ATOM 1393 C CA . ALA A 1 170 ? 21.521 -7.624 -9.067 1.00 56.22 170 ALA A CA 1
ATOM 1394 C C . ALA A 1 170 ? 20.825 -6.901 -10.240 1.00 56.22 170 ALA A C 1
ATOM 1396 O O . ALA A 1 170 ? 20.579 -5.698 -10.163 1.00 56.22 170 ALA A O 1
ATOM 1397 N N . GLU A 1 171 ? 20.489 -7.627 -11.310 1.00 55.16 171 GLU A N 1
ATOM 1398 C CA . GLU A 1 171 ? 19.771 -7.110 -12.477 1.00 55.16 171 GLU A CA 1
ATOM 1399 C C . GLU A 1 171 ? 18.447 -7.855 -12.641 1.00 55.16 171 GLU A C 1
ATOM 1401 O O . GLU A 1 171 ? 18.318 -8.874 -13.318 1.00 55.16 171 GLU A O 1
ATOM 1406 N N . ILE A 1 172 ? 17.457 -7.324 -11.942 1.00 50.56 172 ILE A N 1
ATOM 1407 C CA . ILE A 1 172 ? 16.063 -7.754 -11.940 1.00 50.56 172 ILE A CA 1
ATOM 1408 C C . ILE A 1 172 ? 15.391 -7.027 -13.112 1.00 50.56 172 ILE A C 1
ATOM 1410 O O . ILE A 1 172 ? 14.854 -5.925 -13.001 1.00 50.56 172 ILE A O 1
ATOM 1414 N N . GLY A 1 173 ? 15.584 -7.590 -14.308 1.00 53.00 173 GLY A N 1
ATOM 1415 C CA . GLY A 1 173 ? 14.757 -7.279 -15.476 1.00 53.00 173 GLY A CA 1
ATOM 1416 C C . GLY A 1 173 ? 13.355 -7.860 -15.298 1.00 53.00 173 GLY A C 1
ATOM 1417 O O . GLY A 1 173 ? 13.152 -8.649 -14.393 1.00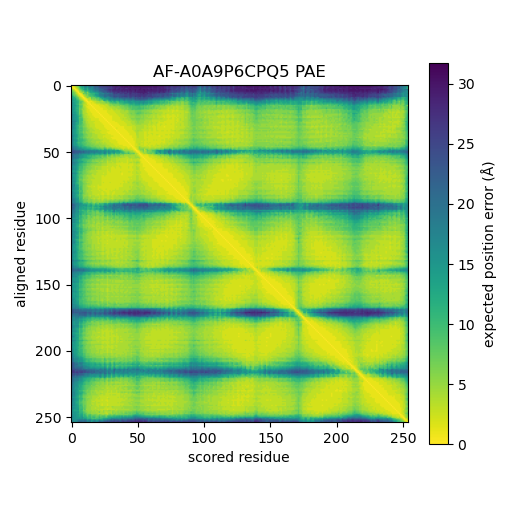 53.00 173 GLY A O 1
ATOM 1418 N N . LEU A 1 174 ? 12.401 -7.486 -16.159 1.00 55.72 174 LEU A N 1
ATOM 1419 C CA . LEU A 1 174 ? 10.997 -7.940 -16.162 1.00 55.72 174 LEU A CA 1
ATOM 1420 C C . LEU A 1 174 ? 10.849 -9.474 -16.286 1.00 55.72 174 LEU A C 1
ATOM 1422 O O . LEU A 1 174 ? 10.401 -9.998 -17.305 1.00 55.72 174 LEU A O 1
ATOM 1426 N N . ASN A 1 175 ? 11.246 -10.217 -15.262 1.00 63.41 175 ASN A N 1
ATOM 1427 C CA . ASN A 1 175 ? 11.267 -11.665 -15.269 1.00 63.41 175 ASN A CA 1
ATOM 1428 C C . ASN A 1 175 ? 9.907 -12.164 -14.777 1.00 63.41 175 ASN A C 1
ATOM 1430 O O . ASN A 1 175 ? 9.367 -11.682 -13.781 1.00 63.41 175 ASN A O 1
ATOM 1434 N N . GLN A 1 176 ? 9.364 -13.191 -15.431 1.00 67.81 176 GLN A N 1
ATOM 1435 C CA . GLN A 1 176 ? 8.046 -13.766 -15.123 1.00 67.81 176 GLN A CA 1
ATOM 1436 C C . GLN A 1 176 ? 7.854 -14.118 -13.631 1.00 67.81 176 GLN A C 1
ATOM 1438 O O . GLN A 1 176 ? 6.752 -14.019 -13.086 1.00 67.81 176 GLN A O 1
ATOM 1443 N N . TRP A 1 177 ? 8.938 -14.494 -12.951 1.00 74.88 177 TRP A N 1
ATOM 1444 C CA . TRP A 1 177 ? 8.960 -14.777 -11.517 1.00 74.88 177 TRP A CA 1
ATOM 1445 C C . TRP A 1 177 ? 8.576 -13.571 -10.648 1.00 74.88 177 TRP A C 1
ATOM 1447 O O . TRP A 1 177 ? 7.784 -13.713 -9.720 1.00 74.88 177 TRP A O 1
ATOM 1457 N N . GLU A 1 178 ? 9.093 -12.384 -10.956 1.00 72.81 178 GLU A N 1
ATOM 1458 C CA . GLU A 1 178 ? 8.849 -11.159 -10.183 1.00 72.81 178 GLU A CA 1
ATOM 1459 C C . GLU A 1 178 ? 7.396 -10.719 -10.306 1.00 72.81 178 GLU A C 1
ATOM 1461 O O . GLU A 1 178 ? 6.736 -10.429 -9.307 1.00 72.81 178 GLU A O 1
ATOM 1466 N N . ASN A 1 179 ? 6.863 -10.775 -11.529 1.00 76.06 179 ASN A N 1
ATOM 1467 C CA . ASN A 1 179 ? 5.447 -10.533 -11.782 1.00 76.06 179 ASN A CA 1
ATOM 1468 C C . ASN A 1 179 ? 4.568 -11.514 -10.998 1.00 76.06 179 ASN A C 1
ATOM 1470 O O . ASN A 1 179 ? 3.540 -11.110 -10.449 1.00 76.06 179 ASN A O 1
ATOM 1474 N N . THR A 1 180 ? 4.989 -12.777 -10.896 1.00 83.38 180 THR A N 1
ATOM 1475 C CA . THR A 1 180 ? 4.268 -13.810 -10.145 1.00 83.38 180 THR A CA 1
ATOM 1476 C C . THR A 1 180 ? 4.291 -13.525 -8.644 1.00 83.38 180 THR A C 1
ATOM 1478 O O . THR A 1 180 ? 3.223 -13.431 -8.040 1.00 83.38 180 THR A O 1
ATOM 1481 N N . ILE A 1 181 ? 5.469 -13.311 -8.041 1.00 84.19 181 ILE A N 1
ATOM 1482 C CA . ILE A 1 181 ? 5.579 -12.971 -6.611 1.00 84.19 181 ILE A CA 1
ATOM 1483 C C . ILE A 1 181 ? 4.780 -11.709 -6.297 1.00 84.19 181 ILE A C 1
ATOM 1485 O O . ILE A 1 181 ? 3.970 -11.706 -5.373 1.00 84.19 181 ILE A O 1
ATOM 1489 N N . SER A 1 182 ? 4.967 -10.646 -7.076 1.00 83.31 182 SER A N 1
ATOM 1490 C CA . SER A 1 182 ? 4.293 -9.375 -6.829 1.00 83.31 182 SER A CA 1
ATOM 1491 C C . SER A 1 182 ? 2.768 -9.510 -6.942 1.00 83.31 182 SER A C 1
ATOM 1493 O O . SER A 1 182 ? 2.029 -8.842 -6.222 1.00 83.31 182 SER A O 1
ATOM 1495 N N . SER A 1 183 ? 2.266 -10.396 -7.809 1.00 87.12 183 SER A N 1
ATOM 1496 C CA . SER A 1 183 ? 0.831 -10.704 -7.892 1.00 87.12 183 SER A CA 1
ATOM 1497 C C . SER A 1 183 ? 0.339 -11.501 -6.682 1.00 87.12 183 SER A C 1
ATOM 1499 O O . SER A 1 183 ? -0.745 -11.216 -6.172 1.00 87.12 183 SER A O 1
ATOM 1501 N N . ILE A 1 184 ? 1.136 -12.452 -6.181 1.00 90.62 184 ILE A N 1
ATOM 1502 C CA . ILE A 1 184 ? 0.836 -13.202 -4.951 1.00 90.62 184 ILE A CA 1
ATOM 1503 C C . ILE A 1 184 ? 0.754 -12.249 -3.755 1.00 90.62 184 ILE A C 1
ATOM 1505 O O . ILE A 1 184 ? -0.224 -12.294 -3.015 1.00 90.62 184 ILE A O 1
ATOM 1509 N N . MET A 1 185 ? 1.725 -11.348 -3.602 1.00 89.94 185 MET A N 1
ATOM 1510 C CA . MET A 1 185 ? 1.756 -10.368 -2.512 1.00 89.94 185 MET A CA 1
ATOM 1511 C C . MET A 1 185 ? 0.530 -9.451 -2.521 1.00 89.94 185 MET A C 1
ATOM 1513 O O . MET A 1 185 ? -0.135 -9.293 -1.501 1.00 89.94 185 MET A O 1
ATOM 1517 N N . ILE A 1 186 ? 0.178 -8.891 -3.686 1.00 89.94 186 ILE A N 1
ATOM 1518 C CA . ILE A 1 186 ? -1.020 -8.047 -3.815 1.00 89.94 186 ILE A CA 1
ATOM 1519 C C . ILE A 1 186 ? -2.288 -8.860 -3.525 1.00 89.94 186 ILE A C 1
ATOM 1521 O O . ILE A 1 186 ? -3.203 -8.346 -2.889 1.00 89.94 186 ILE A O 1
ATOM 1525 N N . SER A 1 187 ? -2.343 -10.128 -3.939 1.00 93.81 187 SER A N 1
ATOM 1526 C CA . SER A 1 187 ? -3.491 -11.006 -3.673 1.00 93.81 187 SER A CA 1
ATOM 1527 C C . SER A 1 187 ? -3.640 -11.338 -2.184 1.00 93.81 187 SER A C 1
ATOM 1529 O O . SER A 1 187 ? -4.757 -11.341 -1.669 1.00 93.81 187 SER A O 1
ATOM 1531 N N . LEU A 1 188 ? -2.532 -11.580 -1.476 1.00 94.19 188 LEU A N 1
ATOM 1532 C CA . LEU A 1 188 ? -2.520 -11.801 -0.026 1.00 94.19 188 LEU A CA 1
ATOM 1533 C C . LEU A 1 188 ? -2.950 -10.545 0.739 1.00 94.19 188 LEU A C 1
ATOM 1535 O O . LEU A 1 188 ? -3.787 -10.631 1.641 1.00 94.19 188 LEU A O 1
ATOM 1539 N N . SER A 1 189 ? -2.448 -9.376 0.340 1.00 93.50 189 SER A N 1
ATOM 1540 C CA . SER A 1 189 ? -2.864 -8.092 0.915 1.00 93.50 189 SER A CA 1
ATOM 1541 C C . SER A 1 189 ? -4.344 -7.800 0.649 1.00 93.50 189 SER A C 1
ATOM 1543 O O . SER A 1 189 ? -5.080 -7.421 1.562 1.00 93.50 189 SER A O 1
ATOM 1545 N N . LEU A 1 190 ? -4.830 -8.074 -0.567 1.00 94.38 190 LEU A N 1
ATOM 1546 C CA . LEU A 1 190 ? -6.249 -7.971 -0.912 1.00 94.38 190 LEU A CA 1
ATOM 1547 C C . LEU A 1 190 ? -7.109 -8.886 -0.037 1.00 94.38 190 LEU A C 1
ATOM 1549 O O . LEU A 1 190 ? -8.101 -8.436 0.533 1.00 94.38 190 LEU A O 1
ATOM 1553 N N . ALA A 1 191 ? -6.721 -10.153 0.121 1.00 96.00 191 ALA A N 1
ATOM 1554 C CA . ALA A 1 191 ? -7.429 -11.087 0.992 1.00 96.00 191 ALA A CA 1
ATOM 1555 C C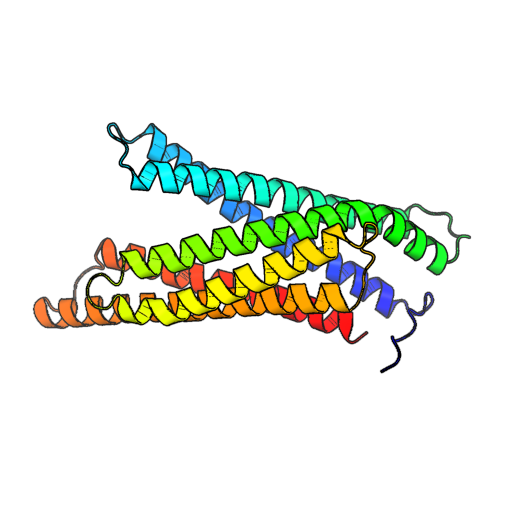 . ALA A 1 191 ? -7.453 -10.593 2.449 1.00 96.00 191 ALA A C 1
ATOM 1557 O O . ALA A 1 191 ? -8.504 -10.619 3.094 1.00 96.00 191 ALA A O 1
ATOM 1558 N N . THR A 1 192 ? -6.322 -10.080 2.946 1.00 94.75 192 THR A N 1
ATOM 1559 C CA . THR A 1 192 ? -6.204 -9.498 4.291 1.00 94.75 192 THR A CA 1
ATOM 1560 C C . THR A 1 192 ? -7.167 -8.329 4.469 1.00 94.75 192 THR A C 1
ATOM 1562 O O . THR A 1 192 ? -7.890 -8.275 5.467 1.00 94.75 192 THR A O 1
ATOM 1565 N N . ASN A 1 193 ? -7.235 -7.423 3.489 1.00 93.56 193 ASN A N 1
ATOM 1566 C CA . ASN A 1 193 ? -8.120 -6.266 3.536 1.00 93.56 193 ASN A CA 1
ATOM 1567 C C . ASN A 1 193 ? -9.601 -6.655 3.451 1.00 93.56 193 ASN A C 1
ATOM 1569 O O . ASN A 1 193 ? -10.396 -6.189 4.267 1.00 93.56 193 ASN A O 1
ATOM 1573 N N . ILE A 1 194 ? -9.972 -7.566 2.545 1.00 95.75 194 ILE A N 1
ATOM 1574 C CA . ILE A 1 194 ? -11.348 -8.071 2.438 1.00 95.75 194 ILE A CA 1
ATOM 1575 C C . ILE A 1 194 ? -11.785 -8.678 3.772 1.00 95.75 194 ILE A C 1
ATOM 1577 O O . ILE A 1 194 ? -12.830 -8.307 4.306 1.00 95.75 194 ILE A O 1
ATOM 1581 N N . ILE A 1 195 ? -10.984 -9.578 4.345 1.00 95.44 195 ILE A N 1
ATOM 1582 C CA . ILE A 1 195 ? -11.340 -10.268 5.589 1.00 95.44 195 ILE A CA 1
ATOM 1583 C C . ILE A 1 195 ? -11.419 -9.282 6.753 1.00 95.44 195 ILE A C 1
ATOM 1585 O O . ILE A 1 195 ? -12.397 -9.301 7.501 1.00 95.44 195 ILE A O 1
ATOM 1589 N N . ALA A 1 196 ? -10.449 -8.379 6.896 1.00 92.94 196 ALA A N 1
ATOM 1590 C CA . ALA A 1 196 ? -10.491 -7.359 7.939 1.00 92.94 196 ALA A CA 1
ATOM 1591 C C . ALA A 1 196 ? -11.704 -6.429 7.789 1.00 92.94 196 ALA A C 1
ATOM 1593 O O . ALA A 1 196 ? -12.392 -6.159 8.773 1.00 92.94 196 ALA A O 1
ATOM 1594 N N . THR A 1 197 ? -12.017 -5.995 6.567 1.00 94.31 197 THR A N 1
ATOM 1595 C CA . THR A 1 197 ? -13.182 -5.153 6.270 1.00 94.31 197 THR A CA 1
ATOM 1596 C C . THR A 1 197 ? -14.486 -5.877 6.604 1.00 94.31 197 THR A C 1
ATOM 1598 O O . THR A 1 197 ? -15.357 -5.297 7.251 1.00 94.31 197 THR A O 1
ATOM 1601 N N . MET A 1 198 ? -14.606 -7.164 6.263 1.00 94.38 198 MET A N 1
ATOM 1602 C CA . MET A 1 198 ? -15.773 -7.985 6.611 1.00 94.38 198 MET A CA 1
ATOM 1603 C C . MET A 1 198 ? -15.925 -8.169 8.124 1.00 94.38 198 MET A C 1
ATOM 1605 O O . MET A 1 198 ? -17.036 -8.104 8.651 1.00 94.38 198 MET A O 1
ATOM 1609 N N . LEU A 1 199 ? -14.819 -8.348 8.850 1.00 93.12 199 LEU A N 1
ATOM 1610 C CA . LEU A 1 199 ? -14.844 -8.427 10.310 1.00 93.12 199 LEU A CA 1
ATOM 1611 C C . LEU A 1 199 ? -15.280 -7.099 10.947 1.00 93.12 199 LEU A C 1
ATOM 1613 O O . LEU A 1 199 ? -16.098 -7.098 11.867 1.00 93.12 199 LEU A O 1
ATOM 1617 N N . ILE A 1 200 ? -14.784 -5.966 10.442 1.00 92.12 200 ILE A N 1
ATOM 1618 C CA . ILE A 1 200 ? -15.194 -4.630 10.901 1.00 92.12 200 ILE A CA 1
ATOM 1619 C C . ILE A 1 200 ? -16.676 -4.388 10.583 1.00 92.12 200 ILE A C 1
ATOM 1621 O O . ILE A 1 200 ? -17.411 -3.889 11.436 1.00 92.12 200 ILE A O 1
ATOM 1625 N N . PHE A 1 201 ? -17.145 -4.803 9.403 1.00 93.75 201 PHE A N 1
ATOM 1626 C CA . PHE A 1 201 ? -18.559 -4.756 9.031 1.00 93.75 201 PHE A CA 1
ATOM 1627 C C . PHE A 1 201 ? -19.431 -5.594 9.972 1.00 93.75 201 PHE A C 1
ATOM 1629 O O . PHE A 1 201 ? -20.491 -5.140 10.402 1.00 93.75 201 PHE A O 1
ATOM 1636 N N . HIS A 1 202 ? -18.976 -6.786 10.360 1.00 92.25 202 HIS A N 1
ATOM 1637 C CA . HIS A 1 202 ? -19.689 -7.611 11.330 1.00 92.25 202 HIS A CA 1
ATOM 1638 C C . HIS A 1 202 ? -19.829 -6.909 12.690 1.00 92.25 202 HIS A C 1
ATOM 1640 O O . HIS A 1 202 ? -20.919 -6.896 13.263 1.00 92.25 202 HIS A O 1
ATOM 1646 N N . VAL A 1 203 ? -18.759 -6.267 13.178 1.00 90.06 203 VAL A N 1
ATOM 1647 C CA . VAL A 1 203 ? -18.792 -5.466 14.417 1.00 90.06 203 VAL A CA 1
ATOM 1648 C C . VAL A 1 203 ? -19.770 -4.299 14.289 1.00 90.06 203 VAL A C 1
ATOM 1650 O O . VAL A 1 203 ? -20.587 -4.087 15.184 1.00 90.06 203 VAL A O 1
ATOM 1653 N N . TYR A 1 204 ? -19.735 -3.577 13.167 1.00 91.19 204 TYR A N 1
ATOM 1654 C CA . TYR A 1 204 ? -20.682 -2.502 12.873 1.00 91.19 204 TYR A CA 1
ATOM 1655 C C . TYR A 1 204 ? -22.134 -2.988 12.912 1.00 91.19 204 TYR A C 1
ATOM 1657 O O . TYR A 1 204 ? -22.979 -2.373 13.563 1.00 91.19 204 TYR A O 1
ATOM 1665 N N . TRP A 1 205 ? -22.417 -4.118 12.264 1.00 90.94 205 TRP A N 1
ATOM 1666 C CA . TRP A 1 205 ? -23.752 -4.699 12.220 1.00 90.94 205 TRP A CA 1
ATOM 1667 C C . TRP A 1 205 ? -24.252 -5.117 13.605 1.00 90.94 205 TRP A C 1
ATOM 1669 O O . TRP A 1 205 ? -25.386 -4.803 13.968 1.00 90.94 205 TRP A O 1
ATOM 1679 N N . MET A 1 206 ? -23.408 -5.788 14.396 1.00 88.69 206 MET A N 1
ATOM 1680 C CA . MET A 1 206 ? -23.751 -6.176 15.767 1.00 88.69 206 MET A CA 1
ATOM 1681 C C . MET A 1 206 ? -24.044 -4.954 16.636 1.00 88.69 206 MET A C 1
ATOM 1683 O O . MET A 1 206 ? -25.102 -4.893 17.259 1.00 88.69 206 MET A O 1
ATOM 1687 N N . TYR A 1 207 ? -23.154 -3.959 16.612 1.00 86.12 207 TYR A N 1
ATOM 1688 C CA . TYR A 1 207 ? -23.308 -2.728 17.382 1.00 86.12 207 TYR A CA 1
ATOM 1689 C C . TYR A 1 207 ? -24.613 -2.004 17.028 1.00 86.12 207 TYR A C 1
ATOM 1691 O O . TYR A 1 207 ? -25.395 -1.643 17.908 1.00 86.12 207 TYR A O 1
ATOM 1699 N N . ARG A 1 208 ? -24.909 -1.870 15.731 1.00 87.00 208 ARG A N 1
ATOM 1700 C CA . ARG A 1 208 ? -26.148 -1.249 15.252 1.00 87.00 208 ARG A CA 1
ATOM 1701 C C . ARG A 1 208 ? -27.390 -2.029 15.680 1.00 87.00 208 ARG A C 1
ATOM 1703 O O . ARG A 1 208 ? -28.375 -1.422 16.104 1.00 87.00 208 ARG A O 1
ATOM 1710 N N . LYS A 1 209 ? -27.360 -3.363 15.581 1.00 88.00 209 LYS A N 1
ATOM 1711 C CA . LYS A 1 209 ? -28.476 -4.235 15.977 1.00 88.00 209 LYS A CA 1
ATOM 1712 C C . LYS A 1 209 ? -28.771 -4.116 17.472 1.00 88.00 209 LYS A C 1
ATOM 1714 O O . LYS A 1 209 ? -29.929 -3.933 17.839 1.00 88.00 209 LYS A O 1
ATOM 1719 N N . GLU A 1 210 ? -27.744 -4.182 18.317 1.00 85.44 210 GLU A N 1
ATOM 1720 C CA . GLU A 1 210 ? -27.882 -4.054 19.774 1.00 85.44 210 GLU A CA 1
ATOM 1721 C C . GLU A 1 210 ? -28.427 -2.677 20.163 1.00 85.44 210 GLU A C 1
ATOM 1723 O O . GLU A 1 210 ? -29.393 -2.582 20.921 1.00 85.44 210 GLU A O 1
ATOM 1728 N N . MET A 1 211 ? -27.886 -1.604 19.579 1.00 82.81 211 MET A N 1
ATOM 1729 C CA . MET A 1 211 ? -28.359 -0.249 19.863 1.00 82.81 211 MET A CA 1
ATOM 1730 C C . MET A 1 211 ? -29.789 0.002 19.387 1.00 82.81 211 MET A C 1
ATOM 1732 O O . MET A 1 211 ? -30.560 0.633 20.106 1.00 82.81 211 MET A O 1
ATOM 1736 N N . THR A 1 212 ? -30.161 -0.501 18.208 1.00 85.44 212 THR A N 1
ATOM 1737 C CA . THR A 1 212 ? -31.528 -0.348 17.683 1.00 85.44 212 THR A CA 1
ATOM 1738 C C . THR A 1 212 ? -32.526 -1.150 18.519 1.00 85.44 212 THR A C 1
ATOM 1740 O O . THR A 1 212 ? -33.621 -0.669 18.795 1.00 85.44 212 THR A O 1
ATOM 1743 N N . SER A 1 213 ? -32.140 -2.345 18.979 1.00 84.69 213 SER A N 1
ATOM 1744 C CA . SER A 1 213 ? -32.976 -3.169 19.859 1.00 84.69 213 SER A CA 1
ATOM 1745 C C . SER A 1 213 ? -33.168 -2.552 21.246 1.00 84.69 213 SER A C 1
ATOM 1747 O O . SER A 1 213 ? -34.216 -2.761 21.848 1.00 84.69 213 SER A O 1
ATOM 1749 N N . ALA A 1 214 ? -32.170 -1.832 21.766 1.00 81.88 214 ALA A N 1
ATOM 1750 C CA . ALA A 1 214 ? -32.223 -1.243 23.103 1.00 81.88 214 ALA A CA 1
ATOM 1751 C C . ALA A 1 214 ? -32.851 0.162 23.135 1.00 81.88 214 ALA A C 1
ATOM 1753 O O . ALA A 1 214 ? -33.480 0.524 24.125 1.00 81.88 214 ALA A O 1
ATOM 1754 N N . LEU A 1 215 ? -32.657 0.971 22.085 1.00 81.94 215 LEU A N 1
ATOM 1755 C CA . LEU A 1 215 ? -32.994 2.405 22.078 1.00 81.94 215 LEU A CA 1
ATOM 1756 C C . LEU A 1 215 ? -33.937 2.828 20.936 1.00 81.94 215 LEU A C 1
ATOM 1758 O O . LEU A 1 215 ? -34.288 4.004 20.854 1.00 81.94 215 LEU A O 1
ATOM 1762 N N . GLY A 1 216 ? -34.340 1.913 20.049 1.00 78.62 216 GLY A N 1
ATOM 1763 C CA . GLY A 1 216 ? -35.150 2.231 18.870 1.00 78.62 216 GLY A CA 1
ATOM 1764 C C . GLY A 1 216 ? -34.379 2.990 17.778 1.00 78.62 216 GLY A C 1
ATOM 1765 O O . GLY A 1 216 ? -33.149 2.948 17.706 1.00 78.62 216 GLY A O 1
ATOM 1766 N N . VAL A 1 217 ? -35.104 3.678 16.885 1.00 73.69 217 VAL A N 1
ATOM 1767 C CA . VAL A 1 217 ? -34.508 4.452 15.779 1.00 73.69 217 VAL A CA 1
ATOM 1768 C C . VAL A 1 217 ? -33.815 5.702 16.323 1.00 73.69 217 VAL A C 1
ATOM 1770 O O . VAL A 1 217 ? -34.443 6.568 16.929 1.00 73.69 217 VAL A O 1
ATOM 1773 N N . ARG A 1 218 ? -32.510 5.825 16.068 1.00 83.81 218 ARG A N 1
ATOM 1774 C CA . ARG A 1 218 ? -31.661 6.902 16.593 1.00 83.81 218 ARG A CA 1
ATOM 1775 C C . ARG A 1 218 ? -30.648 7.382 15.543 1.00 83.81 218 ARG A C 1
ATOM 1777 O O . ARG A 1 218 ? -30.314 6.678 14.595 1.00 83.81 218 ARG A O 1
ATOM 1784 N N . ARG A 1 219 ? -30.119 8.598 15.737 1.00 79.62 219 ARG A N 1
ATOM 1785 C CA . ARG A 1 219 ? -28.970 9.126 14.978 1.00 79.62 219 ARG A CA 1
ATOM 1786 C C . ARG A 1 219 ? -27.699 8.298 15.201 1.00 79.62 219 ARG A C 1
ATOM 1788 O O . ARG A 1 219 ? -27.364 7.965 16.339 1.00 79.62 219 ARG A O 1
ATOM 1795 N N . ALA A 1 220 ? -26.958 8.076 14.115 1.00 80.56 220 ALA A N 1
ATOM 1796 C CA . ALA A 1 220 ? -25.728 7.296 14.139 1.00 80.56 220 ALA A CA 1
ATOM 1797 C C . ALA A 1 220 ? -24.705 7.844 15.148 1.00 80.56 220 ALA A C 1
ATOM 1799 O O . ALA A 1 220 ? -24.443 9.053 15.186 1.00 80.56 220 ALA A O 1
ATOM 1800 N N . THR A 1 221 ? -24.127 6.957 15.956 1.00 87.62 221 THR A N 1
ATOM 1801 C CA . THR A 1 221 ? -23.129 7.304 16.974 1.00 87.62 221 THR A CA 1
ATOM 1802 C C . THR A 1 221 ? -21.788 7.672 16.339 1.00 87.62 221 THR A C 1
ATOM 1804 O O . THR A 1 221 ? -21.526 7.374 15.173 1.00 87.62 221 THR A O 1
ATOM 1807 N N . GLN A 1 222 ? -20.897 8.305 17.109 1.00 86.38 222 GLN A N 1
ATOM 1808 C CA . GLN A 1 222 ? -19.530 8.551 16.643 1.00 86.38 222 GLN A CA 1
ATOM 1809 C C . GLN A 1 222 ? -18.806 7.239 16.293 1.00 86.38 222 GLN A C 1
ATOM 1811 O O . GLN A 1 222 ? -18.096 7.194 15.293 1.00 86.38 222 GLN A O 1
ATOM 1816 N N . ALA A 1 223 ? -19.028 6.168 17.063 1.00 85.62 223 ALA A N 1
ATOM 1817 C CA . ALA A 1 223 ? -18.455 4.854 16.785 1.00 85.62 223 ALA A CA 1
ATOM 1818 C C . ALA A 1 223 ? -19.001 4.258 15.476 1.00 85.62 223 ALA A C 1
ATOM 1820 O O . ALA A 1 223 ? -18.217 3.781 14.663 1.00 85.62 223 ALA A O 1
ATOM 1821 N N . GLU A 1 224 ? -20.310 4.361 15.218 1.00 87.06 224 GLU A N 1
ATOM 1822 C CA . GLU A 1 224 ? -20.911 3.908 13.952 1.00 87.06 224 GLU A CA 1
ATOM 1823 C C . GLU A 1 224 ? -20.359 4.664 12.747 1.00 87.06 224 GLU A C 1
ATOM 1825 O O . GLU A 1 224 ? -20.092 4.053 11.717 1.00 87.06 224 GLU A O 1
ATOM 1830 N N . ARG A 1 225 ? -20.151 5.980 12.872 1.00 89.25 225 ARG A N 1
ATOM 1831 C CA . ARG A 1 225 ? -19.551 6.786 11.799 1.00 89.25 225 ARG A CA 1
ATOM 1832 C C . ARG A 1 225 ? -18.113 6.365 11.515 1.00 89.25 225 ARG A C 1
ATOM 1834 O O . ARG A 1 225 ? -17.756 6.202 10.356 1.00 89.25 225 ARG A O 1
ATOM 1841 N N . ILE A 1 226 ? -17.304 6.162 12.557 1.00 89.19 226 ILE A N 1
ATOM 1842 C CA . ILE A 1 226 ? -15.916 5.699 12.406 1.00 89.19 226 ILE A CA 1
ATOM 1843 C C . ILE A 1 226 ? -15.885 4.313 11.751 1.00 89.19 226 ILE A C 1
ATOM 1845 O O . ILE A 1 226 ? -15.116 4.101 10.819 1.00 89.19 226 ILE A O 1
ATOM 1849 N N . LEU A 1 227 ? -16.738 3.387 12.194 1.00 90.25 227 LEU A N 1
ATOM 1850 C CA . LEU A 1 227 ? -16.833 2.050 11.608 1.00 90.25 227 LEU A CA 1
ATOM 1851 C C . LEU A 1 227 ? -17.275 2.095 10.138 1.00 90.25 227 LEU A C 1
ATOM 1853 O O . LEU A 1 227 ? -16.660 1.422 9.317 1.00 90.25 227 LEU A O 1
ATOM 1857 N N . SER A 1 228 ? -18.270 2.920 9.790 1.00 91.25 228 SER A N 1
ATOM 1858 C CA . SER A 1 228 ? -18.711 3.114 8.396 1.00 91.25 228 SER A CA 1
ATOM 1859 C C . SER A 1 228 ? -17.572 3.615 7.515 1.00 91.25 228 SER A C 1
ATOM 1861 O O . SER A 1 228 ? -17.288 3.016 6.485 1.00 91.25 228 SER A O 1
ATOM 1863 N N . LEU A 1 229 ? -16.846 4.644 7.966 1.00 90.12 229 LEU A N 1
ATOM 1864 C CA . LEU A 1 229 ? -15.699 5.190 7.235 1.00 90.12 229 LEU A CA 1
ATOM 1865 C C . LEU A 1 229 ? -14.591 4.148 7.026 1.00 90.12 229 LEU A C 1
ATOM 1867 O O . LEU A 1 229 ? -13.970 4.102 5.963 1.00 90.12 229 LEU A O 1
ATOM 1871 N N . LEU A 1 230 ? -14.336 3.292 8.020 1.00 89.31 230 LEU A N 1
ATOM 1872 C CA . LEU A 1 230 ? -13.369 2.199 7.894 1.00 89.31 230 LEU A CA 1
ATOM 1873 C C . LEU A 1 230 ? -13.808 1.158 6.858 1.00 89.31 230 LEU A C 1
ATOM 1875 O O . LEU A 1 230 ? -12.976 0.678 6.095 1.00 89.31 230 LEU A O 1
ATOM 1879 N N . ILE A 1 231 ? -15.100 0.835 6.807 1.00 92.62 231 ILE A N 1
ATOM 1880 C CA . ILE A 1 231 ? -15.652 -0.113 5.833 1.00 92.62 231 ILE A CA 1
ATOM 1881 C C . ILE A 1 231 ? -15.591 0.480 4.423 1.00 92.62 231 ILE A C 1
ATOM 1883 O O . ILE A 1 231 ? -15.084 -0.163 3.509 1.00 92.62 231 ILE A O 1
ATOM 1887 N N . GLU A 1 232 ? -16.053 1.719 4.252 1.00 92.38 232 GLU A N 1
ATOM 1888 C CA . GLU A 1 232 ? -16.056 2.425 2.966 1.00 92.38 232 GLU A CA 1
ATOM 1889 C C . GLU A 1 232 ? -14.638 2.549 2.391 1.00 92.38 232 GLU A C 1
ATOM 1891 O O . GLU A 1 232 ? -14.402 2.208 1.232 1.00 92.38 232 GLU A O 1
ATOM 1896 N N . SER A 1 233 ? -13.666 2.957 3.215 1.00 90.44 233 SER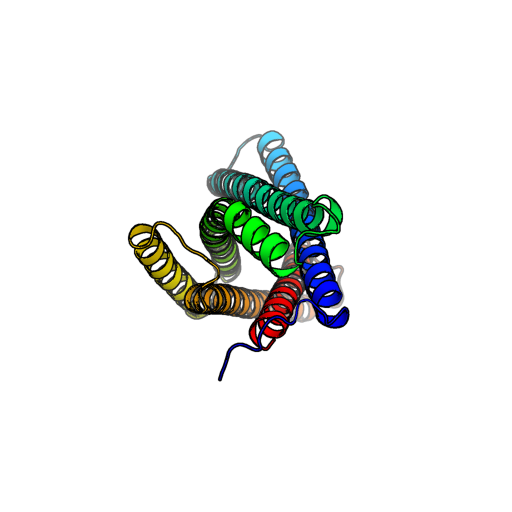 A N 1
ATOM 1897 C CA . SER A 1 233 ? -12.261 3.042 2.793 1.00 90.44 233 SER A CA 1
ATOM 1898 C C . SER A 1 233 ? -11.632 1.673 2.504 1.00 90.44 233 SER A C 1
ATOM 1900 O O . SER A 1 233 ? -10.866 1.553 1.547 1.00 90.44 233 SER A O 1
ATOM 1902 N N . GLY A 1 234 ? -11.979 0.630 3.268 1.00 90.00 234 GLY A N 1
ATOM 1903 C CA . GLY A 1 234 ? 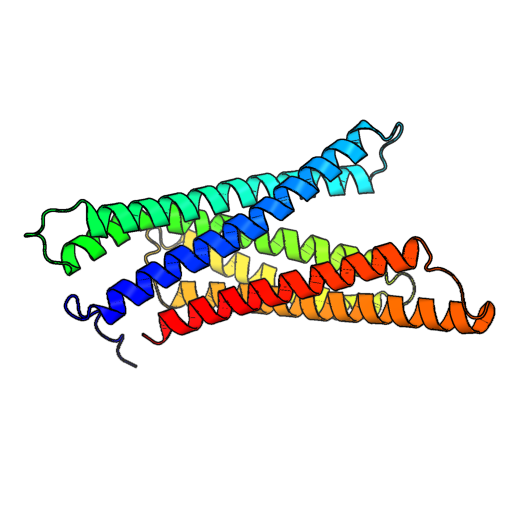-11.541 -0.746 3.012 1.00 90.00 234 GLY A CA 1
ATOM 1904 C C . GLY A 1 234 ? -12.022 -1.273 1.660 1.00 90.00 234 GLY A C 1
ATOM 1905 O O . GLY A 1 234 ? -11.231 -1.817 0.888 1.00 90.00 234 GLY A O 1
ATOM 1906 N N . VAL A 1 235 ? -13.291 -1.028 1.318 1.00 93.12 235 VAL A N 1
ATOM 1907 C CA . VAL A 1 235 ? -13.868 -1.401 0.015 1.00 93.12 235 VAL A CA 1
ATOM 1908 C C . VAL A 1 235 ? -13.167 -0.672 -1.131 1.00 93.12 235 VAL A C 1
ATOM 1910 O O . VAL A 1 235 ? -12.787 -1.315 -2.109 1.00 93.12 235 VAL A O 1
ATOM 1913 N N . ILE A 1 236 ? -12.944 0.641 -1.007 1.00 91.12 236 ILE A N 1
ATOM 1914 C CA . ILE A 1 236 ? -12.226 1.425 -2.026 1.00 91.12 236 ILE A CA 1
ATOM 1915 C C . ILE A 1 236 ? -10.828 0.845 -2.263 1.00 91.12 236 ILE A C 1
ATOM 1917 O O . ILE A 1 236 ? -10.434 0.641 -3.409 1.00 91.12 236 ILE A O 1
ATOM 1921 N N . PHE A 1 237 ? -10.092 0.519 -1.199 1.00 88.31 237 PHE A N 1
ATOM 1922 C CA . PHE A 1 237 ? -8.756 -0.058 -1.335 1.00 88.31 237 PHE A CA 1
ATOM 1923 C C . PHE A 1 237 ? -8.780 -1.437 -2.008 1.00 88.31 237 PHE A C 1
ATOM 1925 O O . PHE A 1 237 ? -7.964 -1.699 -2.890 1.00 88.31 237 PHE A O 1
ATOM 1932 N N . CYS A 1 238 ? -9.752 -2.289 -1.664 1.00 92.88 238 CYS A N 1
ATOM 1933 C CA . CYS A 1 238 ? -9.931 -3.584 -2.323 1.00 92.88 238 CYS A CA 1
ATOM 1934 C C . CYS A 1 238 ? -10.182 -3.422 -3.832 1.00 92.88 238 CYS A C 1
ATOM 1936 O O . CYS A 1 238 ? -9.593 -4.142 -4.635 1.00 92.88 238 CYS A O 1
ATOM 1938 N N . LEU A 1 239 ? -11.012 -2.453 -4.237 1.00 93.12 239 LEU A N 1
ATOM 1939 C CA . LEU A 1 239 ? -11.279 -2.170 -5.652 1.00 93.12 239 LEU A CA 1
ATOM 1940 C C . LEU A 1 239 ? -10.016 -1.713 -6.396 1.00 93.12 239 LEU A C 1
ATOM 1942 O O . LEU A 1 239 ? -9.754 -2.183 -7.503 1.00 93.12 239 LEU A O 1
ATOM 1946 N N . LEU A 1 240 ? -9.207 -0.849 -5.777 1.00 89.62 240 LEU A N 1
ATOM 1947 C CA . LEU A 1 240 ? -7.941 -0.387 -6.355 1.00 89.62 240 LEU A CA 1
ATOM 1948 C C . LEU A 1 240 ? -6.935 -1.539 -6.514 1.00 89.62 240 LEU A C 1
ATOM 1950 O O . LEU A 1 240 ? -6.289 -1.657 -7.554 1.00 89.62 240 LEU A O 1
ATOM 1954 N N . GLN A 1 241 ? -6.838 -2.437 -5.531 1.00 90.38 241 GLN A N 1
ATOM 1955 C CA . GLN A 1 241 ? -5.991 -3.630 -5.627 1.00 90.38 241 GLN A CA 1
ATOM 1956 C C . GLN A 1 241 ? -6.458 -4.590 -6.729 1.00 90.38 241 GLN A C 1
ATOM 1958 O O . GLN A 1 241 ? -5.630 -5.095 -7.488 1.00 90.38 241 GLN A O 1
ATOM 1963 N N . VAL A 1 242 ? -7.772 -4.806 -6.868 1.00 92.56 242 VAL A N 1
ATOM 1964 C CA . VAL A 1 242 ? -8.345 -5.601 -7.968 1.00 92.56 242 VAL A CA 1
ATOM 1965 C C . VAL A 1 242 ? -8.002 -4.978 -9.320 1.00 92.56 242 VAL A C 1
ATOM 1967 O O . VAL A 1 242 ? -7.559 -5.690 -10.218 1.00 92.56 242 VAL A O 1
ATOM 1970 N N . GLN A 1 243 ? -8.133 -3.657 -9.465 1.00 90.25 243 GLN A N 1
ATOM 1971 C CA . GLN A 1 243 ? -7.745 -2.956 -10.689 1.00 90.25 243 GLN A CA 1
ATOM 1972 C C . GLN A 1 243 ? -6.262 -3.183 -11.026 1.00 90.25 243 GLN A C 1
ATOM 1974 O O . GLN A 1 243 ? -5.940 -3.496 -12.171 1.00 90.25 243 GLN A O 1
ATOM 1979 N N . ILE A 1 244 ? -5.362 -3.077 -10.043 1.00 85.88 244 ILE A N 1
ATOM 1980 C CA . ILE A 1 244 ? -3.924 -3.319 -10.247 1.00 85.88 244 ILE A CA 1
ATOM 1981 C C . ILE A 1 244 ? -3.663 -4.767 -10.685 1.00 85.88 244 ILE A C 1
ATOM 1983 O O . ILE A 1 244 ? -2.876 -4.994 -11.606 1.00 85.88 244 ILE A O 1
ATOM 1987 N N . LEU A 1 245 ? -4.327 -5.748 -10.068 1.00 87.94 245 LEU A N 1
ATOM 1988 C CA . LEU A 1 245 ? -4.209 -7.154 -10.468 1.00 87.94 245 LEU A CA 1
ATOM 1989 C C . LEU A 1 245 ? -4.704 -7.379 -11.899 1.00 87.94 245 LEU A C 1
ATOM 1991 O O . LEU A 1 245 ? -4.021 -8.042 -12.677 1.00 87.94 245 LEU A O 1
ATOM 1995 N N . LEU A 1 246 ? -5.841 -6.789 -12.276 1.00 87.62 246 LEU A N 1
ATOM 1996 C CA . LEU A 1 246 ? -6.368 -6.877 -13.639 1.00 87.62 246 LEU A CA 1
ATOM 1997 C C . LEU A 1 246 ? -5.389 -6.288 -14.657 1.00 87.62 246 LEU A C 1
ATOM 1999 O O . LEU A 1 246 ? -5.087 -6.948 -15.650 1.00 87.62 246 LEU A O 1
ATOM 2003 N N . LEU A 1 247 ? -4.826 -5.106 -14.378 1.00 82.25 247 LEU A N 1
ATOM 2004 C CA . LEU A 1 247 ? -3.810 -4.487 -15.234 1.00 82.25 247 LEU A CA 1
ATOM 2005 C C . LEU A 1 247 ? -2.601 -5.414 -15.426 1.00 82.25 247 LEU A C 1
ATOM 2007 O O . LEU A 1 247 ? -2.155 -5.608 -16.555 1.00 82.25 247 LEU A O 1
ATOM 2011 N N . LYS A 1 248 ? -2.116 -6.050 -14.352 1.00 78.06 248 LYS A N 1
ATOM 2012 C CA . LYS A 1 248 ? -1.002 -7.011 -14.417 1.00 78.06 248 LYS A CA 1
ATOM 2013 C C . LYS A 1 248 ? -1.333 -8.281 -15.198 1.00 78.06 248 LYS A C 1
ATOM 2015 O O . LYS A 1 248 ? -0.472 -8.812 -15.893 1.00 78.06 248 LYS A O 1
ATOM 2020 N N . VAL A 1 249 ? -2.550 -8.804 -15.081 1.00 78.06 249 VAL A N 1
ATOM 2021 C CA . VAL A 1 249 ? -2.966 -10.003 -15.824 1.00 78.06 249 VAL A CA 1
ATOM 2022 C C . VAL A 1 249 ? -3.071 -9.688 -17.315 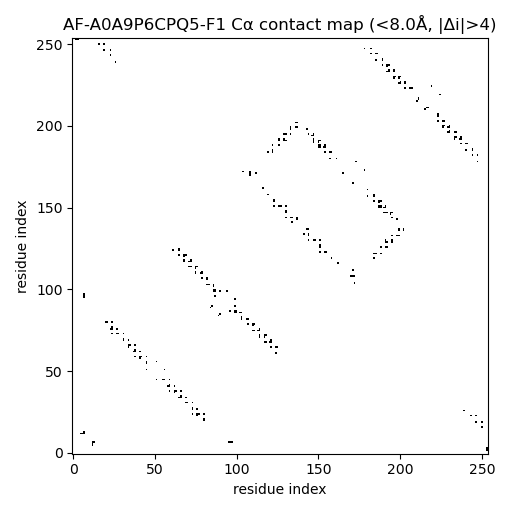1.00 78.06 249 VAL A C 1
ATOM 2024 O O . VAL A 1 249 ? -2.564 -10.448 -18.137 1.00 78.06 249 VAL A O 1
ATOM 2027 N N . THR A 1 250 ? -3.650 -8.538 -17.672 1.00 69.19 250 THR A N 1
ATOM 2028 C CA . THR A 1 250 ? -3.794 -8.134 -19.079 1.00 69.19 250 THR A CA 1
ATOM 2029 C C . THR A 1 250 ? -2.467 -7.909 -19.797 1.00 69.19 250 THR A C 1
ATOM 2031 O O . THR A 1 250 ? -2.428 -8.069 -21.011 1.00 69.19 250 THR A O 1
ATOM 2034 N N . THR A 1 251 ? -1.392 -7.579 -19.074 1.00 62.91 251 THR A N 1
ATOM 2035 C CA . THR A 1 251 ? -0.053 -7.385 -19.651 1.00 62.91 251 THR A CA 1
ATOM 2036 C C . THR A 1 251 ? 0.818 -8.641 -19.655 1.00 62.91 251 THR A C 1
ATOM 2038 O O . THR A 1 251 ? 1.746 -8.703 -20.449 1.00 62.91 251 THR A O 1
ATOM 2041 N N . ASN A 1 252 ? 0.542 -9.640 -18.803 1.00 55.56 252 ASN A N 1
ATOM 2042 C CA . ASN A 1 252 ? 1.276 -10.920 -18.786 1.00 55.56 252 ASN A CA 1
ATOM 2043 C C . ASN A 1 252 ? 0.708 -11.975 -19.755 1.00 55.56 252 ASN A C 1
ATOM 2045 O O . ASN A 1 252 ? 1.374 -12.972 -20.023 1.00 55.56 252 ASN A O 1
ATOM 2049 N N . ILE A 1 253 ? -0.537 -11.811 -20.215 1.00 38.66 253 ILE A N 1
ATOM 2050 C CA . ILE A 1 253 ? -1.187 -12.716 -21.186 1.00 38.66 253 ILE A CA 1
ATOM 2051 C C . ILE A 1 253 ? -0.870 -12.309 -22.643 1.00 38.66 253 ILE A C 1
ATOM 2053 O O . ILE A 1 253 ?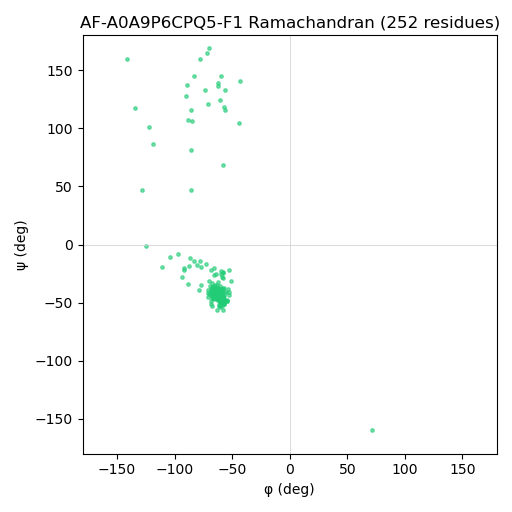 -1.119 -13.081 -23.568 1.00 38.66 253 ILE A O 1
ATOM 2057 N N . SER A 1 254 ? -0.299 -11.122 -22.841 1.00 35.34 254 SER A N 1
ATOM 2058 C CA . SER A 1 254 ? 0.187 -10.586 -24.121 1.00 35.34 254 SER A CA 1
ATOM 2059 C C . SER A 1 254 ? 1.700 -10.657 -24.249 1.00 35.34 254 SER A C 1
ATOM 2061 O O . SER A 1 254 ? 2.165 -10.393 -25.371 1.00 35.34 254 SER A O 1
#

Nearest PDB structures (foldseek):
  8xqo-assembly1_R  TM=4.080E-01  e=1.109E-01  Clostridium perfringens
  9baa-assembly1_A  TM=1.931E-01  e=4.795E+00  Acetivibrio thermocellus ATCC 27405
  9cpb-assembly1_6S  TM=1.877E-01  e=7.998E+00  Bos taurus

Mean predicted aligned error: 7.47 Å

Organism: NCBI:txid64659

Sequence (254 aa):
MTPILWDPQDPSISIRVACYYFARASTFTFIYGISVLLFLQSITVYITRKQSTRSQHWMFLISTITFILGTINESTVILETVIFIRAAFSMDRNTSPLEKYQVALKLMAKPNTIYQLVSACEILFSDCIIVWRAFVLLQYRRWLVIVPSLLLLCTFATDILFFWKLSKYAEIGLNQWENTISSIMISLSLATNIIATMLIFHVYWMYRKEMTSALGVRRATQAERILSLLIESGVIFCLLQVQILLLKVTTNIS

Solvent-accessible surface area (backbone atoms only — not comparable to full-atom values): 13817 Å² total; per-residue (Å²): 133,78,78,54,73,84,55,78,81,45,67,68,57,58,50,51,54,53,50,49,50,52,53,49,45,54,53,47,54,53,53,42,54,53,43,50,53,53,35,54,50,40,50,50,56,60,72,72,41,94,74,79,50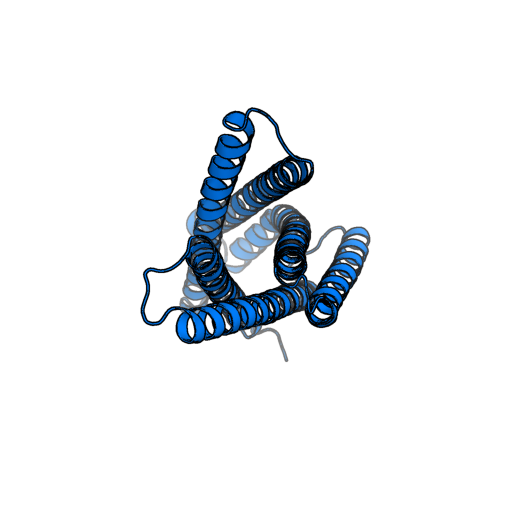,75,67,54,54,52,50,40,52,50,41,50,52,49,39,53,37,43,52,53,36,47,53,30,49,52,48,46,46,51,44,46,50,43,33,73,71,69,52,62,90,84,56,54,60,59,59,33,50,53,53,30,51,64,68,33,31,63,46,49,49,52,32,53,58,39,48,52,52,44,52,53,54,51,46,50,53,49,46,50,52,40,47,70,71,32,74,92,55,50,75,70,44,52,59,38,47,51,35,48,50,50,38,52,53,52,46,52,55,49,52,55,51,50,76,75,44,89,79,60,58,100,42,72,64,56,59,48,52,56,50,51,45,54,50,33,49,40,51,27,43,52,52,37,30,52,52,50,46,51,51,46,50,49,53,53,51,54,47,38,74,75,68,44,92,73,82,82,47,73,67,54,50,53,45,49,53,51,36,55,51,36,52,53,51,45,52,54,50,51,52,53,51,51,56,53,51,64,61,73,78,77